Protein AF-A0A1R1YEI4-F1 (afdb_monomer_lite)

Radius of gyration: 25.95 Å; chains: 1; bounding box: 76×39×72 Å

Structure (mmCIF, N/CA/C/O backbone):
data_AF-A0A1R1YEI4-F1
#
_entry.id   AF-A0A1R1YEI4-F1
#
loop_
_atom_site.group_PDB
_atom_site.id
_atom_site.type_symbol
_atom_site.label_atom_id
_atom_site.label_alt_id
_atom_site.label_comp_id
_atom_site.label_asym_id
_atom_site.label_entity_id
_atom_site.label_seq_id
_atom_site.pdbx_PDB_ins_code
_atom_site.Cartn_x
_atom_site.Cartn_y
_atom_site.Cartn_z
_atom_site.occupancy
_atom_site.B_iso_or_equiv
_atom_site.auth_seq_id
_atom_site.auth_comp_id
_atom_site.auth_asym_id
_atom_site.auth_atom_id
_atom_site.pdbx_PDB_model_num
ATOM 1 N N . MET A 1 1 ? 23.497 -13.940 -25.803 1.00 36.69 1 MET A N 1
ATOM 2 C CA . MET A 1 1 ? 22.994 -12.575 -26.070 1.00 36.69 1 MET A CA 1
ATOM 3 C C . MET A 1 1 ? 21.582 -12.484 -25.502 1.00 36.69 1 MET A C 1
ATOM 5 O O . MET A 1 1 ? 20.638 -12.860 -26.180 1.00 36.69 1 MET A O 1
ATOM 9 N N . LYS A 1 2 ? 21.437 -12.133 -24.215 1.00 44.50 2 LYS A N 1
ATOM 10 C CA . LYS A 1 2 ? 20.114 -11.907 -23.609 1.00 44.50 2 LYS A CA 1
ATOM 11 C C . LYS A 1 2 ? 19.632 -10.559 -24.135 1.00 44.50 2 LYS A C 1
ATOM 13 O O . LYS A 1 2 ? 20.278 -9.553 -23.871 1.00 44.50 2 LYS A O 1
ATOM 18 N N . GLY A 1 3 ? 18.604 -10.577 -24.979 1.00 39.03 3 GLY A N 1
ATOM 19 C CA . GLY A 1 3 ? 18.072 -9.372 -25.601 1.00 39.03 3 GLY A CA 1
ATOM 20 C C . GLY A 1 3 ? 17.686 -8.352 -24.537 1.00 39.03 3 GLY A C 1
ATOM 21 O O . GLY A 1 3 ? 16.987 -8.698 -23.584 1.00 39.03 3 GLY A O 1
ATOM 22 N N . ASN A 1 4 ? 18.145 -7.114 -24.718 1.00 43.66 4 ASN A N 1
ATOM 23 C CA . ASN A 1 4 ? 17.570 -5.948 -24.068 1.00 43.66 4 ASN A CA 1
ATOM 24 C C . ASN A 1 4 ? 16.060 -5.980 -24.327 1.00 43.66 4 ASN A C 1
ATOM 26 O O . ASN A 1 4 ? 15.606 -5.607 -25.409 1.00 43.66 4 ASN A O 1
ATOM 30 N N . LYS A 1 5 ? 15.273 -6.427 -23.345 1.00 55.66 5 LYS A N 1
ATOM 31 C CA . LYS A 1 5 ? 13.883 -5.996 -23.251 1.00 55.66 5 LYS A CA 1
ATOM 32 C C . LYS A 1 5 ? 13.977 -4.508 -22.947 1.00 55.66 5 LYS A C 1
ATOM 34 O O . LYS A 1 5 ? 14.248 -4.138 -21.811 1.00 55.66 5 LYS A O 1
ATOM 39 N N . GLY A 1 6 ? 13.894 -3.674 -23.982 1.00 57.75 6 GLY A N 1
ATOM 40 C CA . GLY A 1 6 ? 13.757 -2.237 -23.791 1.00 57.75 6 GLY A CA 1
ATOM 41 C C . GLY A 1 6 ? 12.569 -2.032 -22.864 1.00 57.75 6 GLY A C 1
ATOM 42 O O . GLY A 1 6 ? 11.464 -2.455 -23.197 1.00 57.75 6 GLY A O 1
ATOM 43 N N . ILE A 1 7 ? 12.823 -1.500 -21.670 1.00 67.56 7 ILE A N 1
ATOM 44 C CA . ILE A 1 7 ? 11.768 -1.153 -20.723 1.00 67.56 7 ILE A CA 1
ATOM 45 C C . ILE A 1 7 ? 10.832 -0.211 -21.477 1.00 67.56 7 ILE A C 1
ATOM 47 O O . ILE A 1 7 ? 11.257 0.841 -21.958 1.00 67.56 7 ILE A O 1
ATOM 51 N N . ASN A 1 8 ? 9.578 -0.622 -21.657 1.00 83.12 8 ASN A N 1
ATOM 52 C CA . ASN A 1 8 ? 8.589 0.224 -22.298 1.00 83.12 8 ASN A CA 1
ATOM 53 C C . ASN A 1 8 ? 8.181 1.301 -21.290 1.00 83.12 8 ASN A C 1
ATOM 55 O O . ASN A 1 8 ? 7.348 1.067 -20.419 1.00 83.12 8 ASN A O 1
ATOM 59 N N . ILE A 1 9 ? 8.825 2.465 -21.391 1.00 84.62 9 ILE A N 1
ATOM 60 C CA . ILE A 1 9 ? 8.631 3.585 -20.464 1.00 84.62 9 ILE A CA 1
ATOM 61 C C . ILE A 1 9 ? 7.155 3.997 -20.414 1.00 84.62 9 ILE A C 1
ATOM 63 O O . ILE A 1 9 ? 6.647 4.275 -19.334 1.00 84.62 9 ILE A O 1
ATOM 67 N N . VAL A 1 10 ? 6.454 3.975 -21.554 1.00 86.75 10 VAL A N 1
ATOM 68 C CA . VAL A 1 10 ? 5.029 4.334 -21.631 1.00 86.75 10 VAL A CA 1
ATOM 69 C C . VAL A 1 10 ? 4.184 3.346 -20.831 1.00 86.75 10 VAL A C 1
ATOM 71 O O . VAL A 1 10 ? 3.409 3.753 -19.973 1.00 86.75 10 VAL A O 1
ATOM 74 N N . GLU A 1 11 ? 4.397 2.046 -21.036 1.00 88.50 11 GLU A N 1
ATOM 75 C CA . GLU A 1 11 ? 3.694 0.997 -20.286 1.00 88.50 11 GLU A CA 1
ATOM 76 C C . GLU A 1 11 ? 3.981 1.089 -18.778 1.00 88.50 11 GLU A C 1
ATOM 78 O O . GLU A 1 11 ? 3.102 0.875 -17.942 1.00 88.50 11 GLU A O 1
ATOM 83 N N . LEU A 1 12 ? 5.217 1.426 -18.406 1.00 87.62 12 LEU A N 1
ATOM 84 C CA . LEU A 1 12 ? 5.597 1.579 -17.008 1.00 87.62 12 LEU A CA 1
ATOM 85 C C . LEU A 1 12 ? 4.935 2.809 -16.368 1.00 87.62 12 LEU A C 1
ATOM 87 O O . LEU A 1 12 ? 4.435 2.7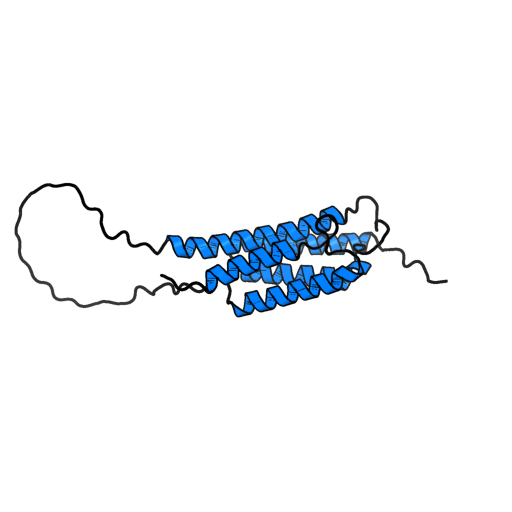28 -15.246 1.00 87.62 12 LEU A O 1
ATOM 91 N N . GLN A 1 13 ? 4.871 3.927 -17.091 1.00 88.56 13 GLN A N 1
ATOM 92 C CA . GLN A 1 13 ? 4.142 5.122 -16.665 1.00 88.56 13 GLN A CA 1
ATOM 93 C C . GLN A 1 13 ? 2.644 4.844 -16.500 1.00 88.56 13 GLN A C 1
ATOM 95 O O . GLN A 1 13 ? 2.056 5.290 -15.517 1.00 88.56 13 GLN A O 1
ATOM 100 N N . GLU A 1 14 ? 2.034 4.067 -17.399 1.00 91.12 14 GLU A N 1
ATOM 101 C CA . GLU A 1 14 ? 0.635 3.636 -17.281 1.00 91.12 14 GLU A CA 1
ATOM 102 C C . GLU A 1 14 ? 0.404 2.784 -16.026 1.00 91.12 14 GLU A C 1
ATOM 104 O O . GLU A 1 14 ? -0.559 3.017 -15.292 1.00 91.12 14 GLU A O 1
ATOM 109 N N . LYS A 1 15 ? 1.313 1.848 -15.718 1.00 91.69 15 LYS A N 1
ATOM 110 C CA . LYS A 1 15 ? 1.253 1.050 -14.479 1.00 91.69 15 LYS A CA 1
ATOM 111 C C . LYS A 1 15 ? 1.363 1.926 -13.234 1.00 91.69 15 LYS A C 1
ATOM 113 O O . LYS A 1 15 ? 0.582 1.749 -12.302 1.00 91.69 15 LYS A O 1
ATOM 118 N N . PHE A 1 16 ? 2.280 2.894 -13.216 1.00 91.31 16 PHE A N 1
ATOM 119 C CA . PHE A 1 16 ? 2.397 3.827 -12.092 1.00 91.31 16 PHE A CA 1
ATOM 120 C C . PHE A 1 16 ? 1.174 4.733 -11.953 1.00 91.31 16 PHE A C 1
ATOM 122 O O . PHE A 1 16 ? 0.709 4.940 -10.834 1.00 91.31 16 PHE A O 1
ATOM 129 N N . ALA A 1 17 ? 0.610 5.216 -13.060 1.00 92.94 17 ALA A N 1
ATOM 130 C CA . ALA A 1 17 ? -0.628 5.989 -13.042 1.00 92.94 17 ALA A CA 1
ATOM 131 C C . ALA A 1 17 ? -1.799 5.161 -12.488 1.00 92.94 17 ALA A C 1
ATOM 133 O O . ALA A 1 17 ? -2.584 5.667 -11.687 1.00 92.94 17 ALA A O 1
ATOM 134 N N . ALA A 1 18 ? -1.887 3.877 -12.849 1.00 95.00 18 ALA A N 1
ATOM 135 C CA . ALA A 1 18 ? -2.884 2.962 -12.300 1.00 95.00 18 ALA A CA 1
ATOM 136 C C . ALA A 1 18 ? -2.690 2.739 -10.791 1.00 95.00 18 ALA A C 1
ATOM 138 O O . ALA A 1 18 ? -3.651 2.860 -10.034 1.00 95.00 18 ALA A O 1
ATOM 139 N N . ILE A 1 19 ? -1.454 2.496 -10.335 1.00 95.25 19 ILE A N 1
ATOM 140 C CA . ILE A 1 19 ? -1.132 2.369 -8.902 1.00 95.25 19 ILE A CA 1
ATOM 141 C C . ILE A 1 19 ? -1.538 3.641 -8.148 1.00 95.25 19 ILE A C 1
ATOM 143 O O . ILE A 1 19 ? -2.220 3.562 -7.132 1.00 95.25 19 ILE A O 1
ATOM 147 N N . GLN A 1 20 ? -1.169 4.818 -8.656 1.00 94.69 20 GLN A N 1
ATOM 148 C CA . GLN A 1 20 ? -1.521 6.099 -8.039 1.00 94.69 20 GLN A CA 1
ATOM 149 C C . GLN A 1 20 ? -3.036 6.322 -7.982 1.00 94.69 20 GLN A C 1
ATOM 151 O O . GLN A 1 20 ? -3.539 6.827 -6.979 1.00 94.69 20 GLN A O 1
ATOM 156 N N . ALA A 1 21 ? -3.772 5.931 -9.026 1.00 96.12 21 ALA A N 1
ATOM 157 C CA . ALA A 1 21 ? -5.228 6.017 -9.044 1.00 96.12 21 ALA A CA 1
ATOM 158 C C . ALA A 1 21 ? -5.869 5.106 -7.987 1.00 96.12 21 ALA A C 1
ATOM 160 O O . ALA A 1 21 ? -6.802 5.530 -7.310 1.00 96.12 21 ALA A O 1
ATOM 161 N N . GLU A 1 22 ? -5.363 3.884 -7.806 1.00 96.31 22 GLU A N 1
ATOM 162 C CA . GLU A 1 22 ? -5.839 2.978 -6.754 1.00 96.31 22 GLU A CA 1
ATOM 163 C C . GLU A 1 22 ? -5.480 3.486 -5.350 1.00 96.31 22 GLU A C 1
ATOM 165 O O . GLU A 1 22 ? -6.339 3.494 -4.472 1.00 96.31 22 GLU A O 1
ATOM 170 N N . LEU A 1 23 ? -4.266 4.006 -5.136 1.00 95.62 23 LEU A N 1
ATOM 171 C CA . LEU A 1 23 ? -3.896 4.631 -3.858 1.00 95.62 23 LEU A CA 1
ATOM 172 C C . LEU A 1 23 ? -4.800 5.823 -3.529 1.00 95.62 23 LEU A C 1
ATOM 174 O O . LEU A 1 23 ? -5.244 5.961 -2.393 1.00 95.62 23 LEU A O 1
ATOM 178 N N . LYS A 1 24 ? -5.136 6.652 -4.524 1.00 96.31 24 LYS A N 1
ATOM 179 C CA . LYS A 1 24 ? -6.090 7.750 -4.340 1.00 96.31 24 LYS A CA 1
ATOM 180 C C . LYS A 1 24 ? -7.466 7.231 -3.913 1.00 96.31 24 LYS A C 1
ATOM 182 O O . LYS A 1 24 ? -8.002 7.728 -2.932 1.00 96.31 24 LYS A O 1
ATOM 187 N N . LYS A 1 25 ? -7.996 6.192 -4.572 1.00 96.12 25 LYS A N 1
ATOM 188 C CA . LYS A 1 25 ? -9.270 5.562 -4.170 1.00 96.12 25 LYS A CA 1
ATOM 189 C C . LYS A 1 25 ? -9.226 5.024 -2.740 1.00 96.12 25 LYS A C 1
ATOM 191 O O . LYS A 1 25 ? -10.230 5.097 -2.038 1.00 96.12 25 LYS A O 1
ATOM 196 N N . ALA A 1 26 ? -8.087 4.479 -2.309 1.00 95.50 26 ALA A N 1
ATOM 197 C CA . ALA A 1 26 ? -7.925 4.017 -0.935 1.00 95.50 26 ALA A CA 1
ATOM 198 C C . ALA A 1 26 ? -8.044 5.170 0.071 1.00 95.50 26 ALA A C 1
ATOM 200 O O . ALA A 1 26 ? -8.674 4.990 1.110 1.00 95.50 26 ALA A O 1
ATOM 201 N N . LEU A 1 27 ? -7.489 6.344 -0.244 1.00 94.88 27 LEU A N 1
ATOM 202 C CA . LEU A 1 27 ? -7.613 7.545 0.588 1.00 94.88 27 LEU A CA 1
ATOM 203 C C . LEU A 1 27 ? -9.033 8.126 0.552 1.00 94.88 27 LEU A C 1
ATOM 205 O O . LEU A 1 27 ? -9.575 8.431 1.608 1.00 94.88 27 LEU A O 1
ATOM 209 N N . ASP A 1 28 ? -9.674 8.184 -0.618 1.00 95.56 28 ASP A N 1
ATOM 210 C CA . ASP A 1 28 ? -11.073 8.625 -0.750 1.00 95.56 28 ASP A CA 1
ATOM 211 C C . ASP A 1 28 ? -12.022 7.734 0.096 1.00 95.56 28 ASP A C 1
ATOM 213 O O . ASP A 1 28 ? -13.008 8.204 0.670 1.00 95.56 28 ASP A O 1
ATOM 217 N N . ALA A 1 29 ? -11.707 6.437 0.222 1.00 93.06 29 ALA A N 1
ATOM 218 C CA . ALA A 1 29 ? -12.427 5.512 1.098 1.00 93.06 29 ALA A CA 1
ATOM 219 C C . ALA A 1 29 ? -12.192 5.799 2.593 1.00 93.06 29 ALA A C 1
ATOM 221 O O . ALA A 1 29 ? -13.140 5.709 3.370 1.00 93.06 29 ALA A O 1
ATOM 222 N N . VAL A 1 30 ? -10.976 6.202 2.997 1.00 92.69 30 VAL A N 1
ATOM 223 C CA . VAL A 1 30 ? -10.699 6.674 4.373 1.00 92.69 30 VAL A CA 1
ATOM 224 C C . VAL A 1 30 ? -11.510 7.926 4.685 1.00 92.69 30 VAL A C 1
ATOM 226 O O . VAL A 1 30 ? -12.125 8.000 5.744 1.00 92.69 30 VAL A O 1
ATOM 229 N N . GLU A 1 31 ? -11.558 8.887 3.760 1.00 92.19 31 GLU A N 1
ATOM 230 C CA . GLU A 1 31 ? -12.353 10.115 3.915 1.00 92.19 31 GLU A CA 1
ATOM 231 C C . GLU A 1 31 ? -13.859 9.831 4.044 1.00 92.19 31 GLU A C 1
ATOM 233 O O . GLU A 1 31 ? -14.587 10.612 4.654 1.00 92.19 31 GLU A O 1
ATOM 238 N N . SER A 1 32 ? -14.316 8.700 3.503 1.00 91.44 32 SER A N 1
ATOM 239 C CA . SER A 1 32 ? -15.702 8.226 3.589 1.00 91.44 32 SER A CA 1
ATOM 240 C C . SER A 1 32 ? -15.961 7.286 4.779 1.00 91.44 32 SER A C 1
ATOM 242 O O . SER A 1 32 ? -17.025 6.670 4.835 1.00 91.44 32 SER A O 1
ATOM 244 N N . ASP A 1 33 ? -15.000 7.136 5.700 1.00 88.62 33 ASP A N 1
ATOM 245 C CA . ASP A 1 33 ? -15.020 6.187 6.827 1.00 88.62 33 ASP A CA 1
ATOM 246 C C . ASP A 1 33 ? -15.179 4.698 6.421 1.00 88.62 33 ASP A C 1
ATOM 248 O O . ASP A 1 33 ? -15.475 3.838 7.257 1.00 88.62 33 ASP A O 1
ATOM 252 N N . ASP A 1 34 ? -14.928 4.347 5.153 1.00 89.81 34 ASP A N 1
ATOM 253 C CA . ASP A 1 34 ? -14.917 2.962 4.662 1.00 89.81 34 ASP A CA 1
ATOM 254 C C . ASP A 1 34 ? -13.502 2.369 4.726 1.00 89.81 34 ASP A C 1
ATOM 256 O O . ASP A 1 34 ? -12.798 2.152 3.731 1.00 89.81 34 ASP A O 1
ATOM 260 N N . TYR A 1 35 ? -13.076 2.085 5.955 1.00 89.75 35 TYR A N 1
ATOM 261 C CA . TYR A 1 35 ? -11.752 1.533 6.241 1.00 89.75 35 TYR A CA 1
ATOM 262 C C . TYR A 1 35 ? -11.553 0.124 5.669 1.00 89.75 35 TYR A C 1
ATOM 264 O O . TYR A 1 35 ? -10.438 -0.249 5.302 1.00 89.75 35 TYR A O 1
ATOM 272 N N . LYS A 1 36 ? -12.632 -0.659 5.539 1.00 88.88 36 LYS A N 1
ATOM 273 C CA . LYS A 1 36 ? -12.575 -2.002 4.951 1.00 88.88 36 LYS A CA 1
ATOM 274 C C . LYS A 1 36 ? -12.269 -1.934 3.458 1.00 88.88 36 LYS A C 1
ATOM 276 O O . LYS A 1 36 ? -11.436 -2.706 2.978 1.00 88.88 36 LYS A O 1
ATOM 281 N N . ALA A 1 37 ? -12.915 -1.025 2.727 1.00 91.19 37 ALA A N 1
ATOM 282 C CA . ALA A 1 37 ? -12.592 -0.792 1.324 1.00 91.19 37 ALA A CA 1
ATOM 283 C C . ALA A 1 37 ? -11.175 -0.234 1.171 1.00 91.19 37 ALA A C 1
ATOM 285 O O . ALA A 1 37 ? -10.416 -0.755 0.352 1.00 91.19 37 ALA A O 1
ATOM 286 N N . SER A 1 38 ? -10.796 0.753 1.991 1.00 93.88 38 SER A N 1
ATOM 287 C CA . SER A 1 38 ? -9.456 1.348 1.965 1.00 93.88 38 SER A CA 1
ATOM 288 C C . SER A 1 38 ? -8.354 0.297 2.121 1.00 93.88 38 SER A C 1
ATOM 290 O O . SER A 1 38 ? -7.511 0.146 1.235 1.00 93.88 38 SER A O 1
ATOM 292 N N . PHE A 1 39 ? -8.404 -0.510 3.186 1.00 93.12 39 PHE A N 1
ATOM 293 C CA . PHE A 1 39 ? -7.370 -1.511 3.460 1.00 93.12 39 PHE A CA 1
ATOM 294 C C . PHE A 1 39 ? -7.392 -2.619 2.408 1.00 93.12 39 PHE A C 1
ATOM 296 O O . PHE A 1 39 ? -6.344 -3.078 1.970 1.00 93.12 39 PHE A O 1
ATOM 303 N N . GLY A 1 40 ? -8.576 -3.000 1.916 1.00 93.88 40 GLY A N 1
ATOM 304 C CA . GLY A 1 40 ? -8.698 -3.945 0.809 1.00 93.88 40 GLY A CA 1
ATOM 305 C C . GLY A 1 40 ? -8.036 -3.459 -0.485 1.00 93.88 40 GLY A C 1
ATOM 306 O O . GLY A 1 40 ? -7.475 -4.274 -1.219 1.00 93.88 40 GLY A O 1
ATOM 307 N N . ILE A 1 41 ? -8.086 -2.156 -0.781 1.00 95.38 41 ILE A N 1
ATOM 308 C CA . ILE A 1 41 ? -7.388 -1.563 -1.932 1.00 95.38 41 ILE A CA 1
ATOM 309 C C . ILE A 1 41 ? -5.883 -1.520 -1.663 1.00 95.38 41 ILE A C 1
ATOM 311 O O . ILE A 1 41 ? -5.118 -1.997 -2.501 1.00 95.38 41 ILE A O 1
ATOM 315 N N . LEU A 1 42 ? -5.459 -1.029 -0.494 1.00 96.00 42 LEU A N 1
ATOM 316 C CA . LEU A 1 42 ? -4.043 -0.966 -0.121 1.00 96.00 42 LEU A CA 1
ATOM 317 C C . LEU A 1 42 ? -3.380 -2.343 -0.180 1.00 96.00 42 LEU A C 1
ATOM 319 O O . LEU A 1 42 ? -2.354 -2.487 -0.839 1.00 96.00 42 LEU A O 1
ATOM 323 N N . SER A 1 43 ? -3.998 -3.380 0.391 1.00 95.50 43 SER A N 1
ATOM 324 C CA . SER A 1 43 ? -3.467 -4.746 0.339 1.00 95.50 43 SER A CA 1
ATOM 325 C C . SER A 1 43 ? -3.324 -5.265 -1.091 1.00 95.50 43 SER A C 1
ATOM 327 O O . SER A 1 43 ? -2.315 -5.880 -1.431 1.00 95.50 43 SER A O 1
ATOM 329 N N . LYS A 1 44 ? -4.308 -5.003 -1.962 1.00 96.38 44 LYS A N 1
ATOM 330 C CA . LYS A 1 44 ? -4.241 -5.411 -3.377 1.00 96.38 44 LYS A CA 1
ATOM 331 C C . LYS A 1 44 ? -3.118 -4.696 -4.118 1.00 96.38 44 LYS A C 1
ATOM 333 O O . LYS A 1 44 ? -2.387 -5.336 -4.872 1.00 96.38 44 LYS A O 1
ATOM 338 N N . VAL A 1 45 ? -2.988 -3.388 -3.908 1.00 96.50 45 VAL A N 1
ATOM 339 C CA . VAL A 1 45 ? -1.956 -2.565 -4.544 1.00 96.50 45 VAL A CA 1
ATOM 340 C C . VAL A 1 45 ? -0.571 -2.976 -4.057 1.00 96.50 45 VAL A C 1
ATOM 342 O O . VAL A 1 45 ? 0.301 -3.230 -4.883 1.00 96.50 45 VAL A O 1
ATOM 345 N N . THR A 1 46 ? -0.369 -3.117 -2.745 1.00 96.19 46 THR A N 1
ATOM 346 C CA . THR A 1 46 ? 0.912 -3.553 -2.175 1.00 96.19 46 THR A CA 1
ATOM 347 C C . THR A 1 46 ? 1.290 -4.942 -2.666 1.00 96.19 46 THR A C 1
ATOM 349 O O . THR A 1 46 ? 2.404 -5.114 -3.152 1.00 96.19 46 THR A O 1
ATOM 352 N N . LYS A 1 47 ? 0.359 -5.902 -2.665 1.00 95.69 47 LYS A N 1
ATOM 353 C CA . LYS A 1 47 ? 0.604 -7.232 -3.234 1.00 95.69 47 LYS A CA 1
ATOM 354 C C . LYS A 1 47 ? 1.044 -7.158 -4.699 1.00 95.69 47 LYS A C 1
ATOM 356 O O . LYS A 1 47 ? 2.049 -7.762 -5.058 1.00 95.69 47 LYS A O 1
ATOM 361 N N . TYR A 1 48 ? 0.338 -6.388 -5.531 1.00 96.19 48 TYR A N 1
ATOM 362 C CA . TYR A 1 48 ? 0.712 -6.206 -6.937 1.00 96.19 48 TYR A CA 1
ATOM 363 C C . TYR A 1 48 ? 2.122 -5.617 -7.088 1.00 96.19 48 TYR A C 1
ATOM 365 O O . TYR A 1 48 ? 2.898 -6.098 -7.913 1.00 96.19 48 TYR A O 1
ATOM 373 N N . ILE A 1 49 ? 2.464 -4.603 -6.288 1.00 94.00 49 ILE A N 1
ATOM 374 C CA . ILE A 1 49 ? 3.788 -3.966 -6.297 1.00 94.00 49 ILE A CA 1
ATOM 375 C C . ILE A 1 49 ? 4.876 -4.971 -5.919 1.00 94.00 49 ILE A C 1
ATOM 377 O O . ILE A 1 49 ? 5.886 -5.045 -6.611 1.00 94.00 49 ILE A O 1
AT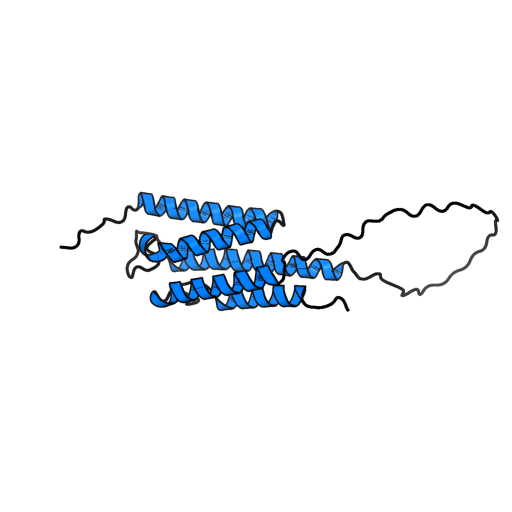OM 381 N N . VAL A 1 50 ? 4.664 -5.747 -4.856 1.00 93.50 50 VAL A N 1
ATOM 382 C CA . VAL A 1 50 ? 5.614 -6.758 -4.370 1.00 93.50 50 VAL A CA 1
ATOM 383 C C . VAL A 1 50 ? 5.829 -7.849 -5.418 1.00 93.50 50 VAL A C 1
ATOM 385 O O . VAL A 1 50 ? 6.968 -8.177 -5.735 1.00 93.50 50 VAL A O 1
ATOM 388 N N . GLU A 1 51 ? 4.754 -8.363 -6.020 1.00 93.25 51 GLU A N 1
ATOM 389 C CA . GLU A 1 51 ? 4.823 -9.412 -7.049 1.00 93.25 51 GLU A CA 1
ATOM 390 C C . GLU A 1 51 ? 5.461 -8.932 -8.364 1.00 93.25 51 GLU A C 1
ATOM 392 O O . GLU A 1 51 ? 5.959 -9.745 -9.142 1.00 93.25 51 GLU A O 1
ATOM 397 N N . ASN A 1 52 ? 5.448 -7.623 -8.635 1.00 91.38 52 ASN A N 1
ATOM 398 C CA . ASN A 1 52 ? 5.916 -7.040 -9.896 1.00 91.38 52 ASN A CA 1
ATOM 399 C C . ASN A 1 52 ? 7.064 -6.036 -9.707 1.00 91.38 52 ASN A C 1
ATOM 401 O O . ASN A 1 52 ? 7.334 -5.255 -10.620 1.00 91.38 52 ASN A O 1
ATOM 405 N N . CYS A 1 53 ? 7.753 -6.032 -8.564 1.00 89.31 53 CYS A N 1
ATOM 406 C CA . CYS A 1 53 ? 8.726 -4.993 -8.208 1.00 89.31 53 CYS A CA 1
ATOM 407 C C . CYS A 1 53 ? 9.866 -4.857 -9.236 1.00 89.31 53 CYS A C 1
ATOM 409 O O . CYS A 1 53 ? 10.216 -3.742 -9.628 1.00 89.31 53 CYS A O 1
ATOM 411 N N . GLU A 1 54 ? 10.387 -5.971 -9.756 1.00 87.62 54 GLU A N 1
ATOM 412 C CA . GLU A 1 54 ? 11.385 -5.979 -10.833 1.00 87.62 54 GLU A CA 1
ATOM 413 C C . GLU A 1 54 ? 10.819 -5.405 -12.138 1.00 87.62 54 GLU A C 1
ATOM 415 O O . GLU A 1 54 ? 11.444 -4.566 -12.787 1.00 87.62 54 GLU A O 1
ATOM 420 N N . GLY A 1 55 ? 9.605 -5.821 -12.513 1.00 85.62 55 GLY A N 1
ATOM 421 C CA . GLY A 1 55 ? 8.919 -5.352 -13.721 1.00 85.62 55 GLY A CA 1
ATOM 422 C C . GLY A 1 55 ? 8.514 -3.878 -13.659 1.00 85.62 55 GLY A C 1
ATOM 423 O O . GLY A 1 55 ? 8.380 -3.235 -14.700 1.00 85.62 55 GLY A O 1
ATOM 424 N N . LEU A 1 56 ? 8.349 -3.342 -12.449 1.00 88.06 56 LEU A N 1
ATOM 425 C CA . LEU A 1 56 ? 8.111 -1.927 -12.173 1.00 88.06 56 LEU A CA 1
ATOM 426 C C . LEU A 1 56 ? 9.409 -1.108 -12.102 1.00 88.06 56 LEU A C 1
ATOM 428 O O . LEU A 1 56 ? 9.364 0.112 -11.962 1.00 88.06 56 LEU A O 1
ATOM 432 N N . GLY A 1 57 ? 10.570 -1.754 -12.181 1.00 86.12 57 GLY A N 1
ATOM 433 C CA . GLY A 1 57 ? 11.853 -1.080 -12.042 1.00 86.12 57 GLY A CA 1
ATOM 434 C C . GLY A 1 57 ? 12.182 -0.635 -10.614 1.00 86.12 57 GLY A C 1
ATOM 435 O O . GLY A 1 57 ? 13.114 0.139 -10.430 1.00 86.12 57 GLY A O 1
ATOM 436 N N . LEU A 1 58 ? 11.433 -1.107 -9.610 1.00 86.56 58 LEU A N 1
ATOM 437 C CA . LEU A 1 58 ? 11.626 -0.762 -8.194 1.00 86.56 58 LEU A CA 1
ATOM 438 C C . LEU A 1 58 ? 12.800 -1.509 -7.562 1.00 86.56 58 LEU A C 1
ATOM 440 O O . LEU A 1 58 ? 13.395 -1.013 -6.614 1.00 86.56 58 LEU A O 1
ATOM 444 N N . ALA A 1 59 ? 13.116 -2.689 -8.092 1.00 84.69 59 ALA A N 1
ATOM 445 C CA . ALA A 1 59 ? 14.217 -3.539 -7.645 1.00 84.69 59 ALA A CA 1
ATOM 446 C C . ALA A 1 59 ? 15.465 -3.443 -8.547 1.00 84.69 59 ALA A C 1
ATOM 448 O O . ALA A 1 59 ? 16.384 -4.251 -8.430 1.00 84.69 59 ALA A O 1
ATOM 449 N N . LEU A 1 60 ? 15.493 -2.497 -9.493 1.00 80.75 60 LEU A N 1
ATOM 450 C CA . LEU A 1 60 ? 16.632 -2.320 -10.392 1.00 80.75 60 LEU A CA 1
ATOM 451 C C . LEU A 1 60 ? 17.706 -1.447 -9.741 1.00 80.75 60 LEU A C 1
ATOM 453 O O . LEU A 1 60 ? 17.404 -0.412 -9.157 1.00 80.75 60 LEU A O 1
ATOM 457 N N . GLU A 1 61 ? 18.975 -1.814 -9.937 1.00 73.31 61 GLU A N 1
ATOM 458 C CA . GLU A 1 61 ? 20.120 -0.988 -9.515 1.00 73.31 61 GLU A CA 1
ATOM 459 C C . GLU A 1 61 ? 20.176 0.364 -10.249 1.00 73.31 61 GLU A C 1
ATOM 461 O O . GLU A 1 61 ? 20.726 1.334 -9.734 1.00 73.31 61 GLU A O 1
ATOM 466 N N . ASN A 1 62 ? 19.608 0.433 -11.458 1.00 75.44 62 ASN A N 1
ATOM 467 C CA . ASN A 1 62 ? 19.557 1.643 -12.272 1.00 75.44 62 ASN A CA 1
ATOM 468 C C . ASN A 1 62 ? 18.123 2.159 -12.386 1.00 75.44 62 ASN A C 1
ATOM 470 O O . ASN A 1 62 ? 17.181 1.377 -12.520 1.00 75.44 62 ASN A O 1
ATOM 474 N N . VAL A 1 63 ? 17.979 3.486 -12.418 1.00 74.69 63 VAL A N 1
ATOM 475 C CA . VAL A 1 63 ? 16.685 4.145 -12.627 1.00 74.69 63 VAL A CA 1
ATOM 476 C C . VAL A 1 63 ? 16.052 3.694 -13.955 1.00 74.69 63 VAL A C 1
ATOM 478 O O . VAL A 1 63 ? 16.716 3.737 -14.993 1.00 74.69 63 VAL A O 1
ATOM 481 N N . PRO A 1 64 ? 14.771 3.279 -13.951 1.00 76.94 64 PRO A N 1
ATOM 482 C CA . PRO A 1 64 ? 14.095 2.748 -15.131 1.00 76.94 64 PRO A CA 1
ATOM 483 C C . PRO A 1 64 ? 13.853 3.807 -16.217 1.00 76.94 64 PRO A C 1
ATOM 485 O O . PRO A 1 64 ? 13.767 3.457 -17.393 1.00 76.94 64 PRO A O 1
ATOM 488 N N . PHE A 1 65 ? 13.733 5.085 -15.841 1.00 80.75 65 PHE A N 1
ATOM 489 C CA . PHE A 1 65 ? 13.631 6.232 -16.747 1.00 80.75 65 PHE A CA 1
ATOM 490 C C . PHE A 1 65 ? 13.948 7.546 -16.014 1.00 80.75 65 PHE A C 1
ATOM 492 O O . PHE A 1 65 ? 13.887 7.612 -14.783 1.00 80.75 65 PHE A O 1
ATOM 499 N N . ASP A 1 66 ? 14.257 8.601 -16.773 1.00 78.69 66 ASP A N 1
ATOM 500 C CA . ASP A 1 66 ? 14.573 9.924 -16.227 1.00 78.69 66 ASP A CA 1
ATOM 501 C C . ASP A 1 66 ? 13.412 10.493 -15.400 1.00 78.69 66 ASP A C 1
ATOM 503 O O . ASP A 1 66 ? 12.266 10.558 -15.849 1.00 78.69 66 ASP A O 1
ATOM 507 N N . GLY A 1 67 ? 13.721 10.933 -14.180 1.00 78.31 67 GLY A N 1
ATOM 508 C CA . GLY A 1 67 ? 12.738 11.489 -13.248 1.00 78.31 67 GLY A CA 1
ATOM 509 C C . GLY A 1 67 ? 11.975 10.451 -12.422 1.00 78.31 67 GLY A C 1
ATOM 510 O O . GLY A 1 67 ? 11.139 10.842 -11.605 1.00 78.31 67 GLY A O 1
ATOM 511 N N . PHE A 1 68 ? 12.259 9.153 -12.582 1.00 85.56 68 PHE A N 1
ATOM 512 C CA . PHE A 1 68 ? 11.784 8.145 -11.640 1.00 85.56 68 PHE A CA 1
ATOM 513 C C . PHE A 1 68 ? 12.520 8.255 -10.301 1.00 85.56 68 PHE A C 1
ATOM 515 O O . PHE A 1 68 ? 13.747 8.300 -10.256 1.00 85.56 68 PHE A O 1
ATOM 522 N N . ASP A 1 69 ? 11.762 8.251 -9.207 1.00 87.00 69 ASP A N 1
ATOM 523 C CA . ASP A 1 69 ? 12.282 8.312 -7.841 1.00 87.00 69 ASP A CA 1
ATOM 524 C C . ASP A 1 69 ? 11.654 7.174 -7.024 1.00 87.00 69 ASP A C 1
ATOM 526 O O . ASP A 1 69 ? 10.547 7.295 -6.491 1.00 87.00 69 ASP A O 1
ATOM 530 N N . GLY A 1 70 ? 12.361 6.040 -6.982 1.00 87.44 70 GLY A N 1
ATOM 531 C CA . GLY A 1 70 ? 11.963 4.844 -6.235 1.00 87.44 70 GLY A CA 1
ATOM 532 C C . GLY A 1 70 ? 11.766 5.115 -4.738 1.00 87.44 70 GLY A C 1
ATOM 533 O O . GLY A 1 70 ? 10.693 4.809 -4.216 1.00 87.44 70 GLY A O 1
ATOM 534 N N . PRO A 1 71 ? 12.724 5.759 -4.045 1.00 88.19 71 PRO A N 1
ATOM 535 C CA . PRO A 1 71 ? 12.546 6.170 -2.652 1.00 88.19 71 PRO A CA 1
ATOM 536 C C . PRO A 1 71 ? 11.289 7.020 -2.413 1.00 88.19 71 PRO A C 1
ATOM 538 O O . PRO A 1 71 ? 10.558 6.808 -1.444 1.00 88.19 71 PRO A O 1
ATOM 541 N N . LYS A 1 72 ? 10.978 7.972 -3.300 1.00 89.50 72 LYS A N 1
ATOM 542 C CA . LYS A 1 72 ? 9.744 8.770 -3.200 1.00 89.50 72 LYS A CA 1
ATOM 543 C C . LYS A 1 72 ? 8.485 7.943 -3.432 1.00 89.50 72 LYS A C 1
ATOM 545 O O . LYS A 1 72 ? 7.477 8.200 -2.768 1.00 89.50 72 LYS A O 1
ATOM 550 N N . PHE A 1 73 ? 8.523 6.972 -4.339 1.00 91.81 73 PHE A N 1
ATOM 551 C CA . PHE A 1 73 ? 7.420 6.035 -4.535 1.00 91.81 73 PHE A CA 1
ATOM 552 C C . PHE A 1 73 ? 7.139 5.238 -3.256 1.00 91.81 73 PHE A C 1
ATOM 554 O O . PHE A 1 73 ? 6.010 5.266 -2.765 1.00 91.81 73 PHE A O 1
ATOM 561 N N . TRP A 1 74 ? 8.164 4.614 -2.670 1.00 92.38 74 TRP A N 1
ATOM 562 C CA . TRP A 1 74 ? 8.021 3.829 -1.441 1.00 92.38 74 TRP A CA 1
ATOM 563 C C . TRP A 1 74 ? 7.533 4.676 -0.272 1.00 92.38 74 TRP A C 1
ATOM 565 O O . TRP A 1 74 ? 6.550 4.313 0.369 1.00 92.38 74 TRP A O 1
ATOM 575 N N . ARG A 1 75 ? 8.108 5.871 -0.074 1.00 92.06 75 ARG A N 1
ATOM 576 C CA . ARG A 1 75 ? 7.600 6.828 0.923 1.00 92.06 75 ARG A CA 1
ATOM 577 C C . ARG A 1 75 ? 6.120 7.128 0.722 1.00 92.06 75 ARG A C 1
ATOM 579 O O . ARG A 1 75 ? 5.380 7.159 1.693 1.00 92.06 75 ARG A O 1
ATOM 586 N N . THR A 1 76 ? 5.673 7.323 -0.516 1.00 93.06 76 THR A N 1
ATOM 587 C CA . THR A 1 76 ? 4.257 7.596 -0.805 1.00 93.06 76 THR A CA 1
ATOM 588 C C . THR A 1 76 ? 3.371 6.411 -0.420 1.00 93.06 76 THR A C 1
ATOM 590 O O . THR A 1 76 ? 2.369 6.604 0.262 1.00 93.06 76 THR A O 1
ATOM 593 N N . LEU A 1 77 ? 3.756 5.189 -0.802 1.00 94.88 77 LEU A N 1
ATOM 594 C CA . LEU A 1 77 ? 3.026 3.972 -0.441 1.00 94.88 77 LEU A CA 1
ATOM 595 C C . LEU A 1 77 ? 2.930 3.801 1.081 1.00 94.88 77 LEU A C 1
ATOM 597 O O . LEU A 1 77 ? 1.844 3.554 1.605 1.00 94.88 77 LEU A O 1
ATOM 601 N N . ASN A 1 78 ? 4.049 3.967 1.787 1.00 94.56 78 ASN A N 1
ATOM 602 C CA . ASN A 1 78 ? 4.094 3.835 3.240 1.00 94.56 78 ASN A CA 1
ATOM 603 C C . ASN A 1 78 ? 3.230 4.905 3.917 1.00 94.56 78 ASN A C 1
ATOM 605 O O . ASN A 1 78 ? 2.464 4.595 4.821 1.00 94.56 78 ASN A O 1
ATOM 609 N N . GLN A 1 79 ? 3.271 6.149 3.435 1.00 93.94 79 GLN A N 1
ATOM 610 C CA . GLN A 1 79 ? 2.426 7.225 3.955 1.00 93.94 79 GLN A CA 1
ATOM 611 C C . GLN A 1 79 ? 0.934 6.953 3.737 1.00 93.94 79 GLN A C 1
ATOM 613 O O . GLN A 1 79 ? 0.139 7.234 4.628 1.00 93.94 79 GLN A O 1
ATOM 618 N N . CYS A 1 80 ? 0.536 6.353 2.608 1.00 95.38 80 CYS A N 1
ATOM 619 C CA . CYS A 1 80 ? -0.849 5.916 2.411 1.00 95.38 80 CYS A CA 1
ATOM 620 C C . CYS A 1 80 ? -1.274 4.869 3.452 1.00 95.38 80 CYS A C 1
ATOM 622 O O . CYS A 1 80 ? -2.384 4.956 3.982 1.00 95.38 80 CYS A O 1
ATOM 624 N N . TRP A 1 81 ? -0.399 3.911 3.768 1.00 95.62 81 TRP A N 1
ATOM 625 C CA . TRP A 1 81 ? -0.646 2.926 4.822 1.00 95.62 81 TRP A CA 1
ATOM 626 C C . TRP A 1 81 ? -0.783 3.579 6.195 1.00 95.62 81 TRP A C 1
ATOM 628 O O . TRP A 1 81 ? -1.816 3.405 6.840 1.00 95.62 81 TRP A O 1
ATOM 638 N N . ILE A 1 82 ? 0.209 4.366 6.618 1.00 94.12 82 ILE A N 1
ATOM 639 C CA . ILE A 1 82 ? 0.210 5.026 7.931 1.00 94.12 82 ILE A CA 1
ATOM 640 C C . ILE A 1 82 ? -1.006 5.937 8.085 1.00 94.12 82 ILE A C 1
ATOM 642 O O . ILE A 1 82 ? -1.742 5.801 9.056 1.00 94.12 82 ILE A O 1
ATOM 646 N N . PHE A 1 83 ? -1.299 6.779 7.093 1.00 94.06 83 PHE A N 1
ATOM 647 C CA . PHE A 1 83 ? -2.461 7.669 7.128 1.00 94.06 83 PHE A CA 1
ATOM 648 C C . PHE A 1 83 ? -3.778 6.908 7.340 1.00 94.06 83 PHE A C 1
ATOM 650 O O . PHE A 1 83 ? -4.616 7.313 8.152 1.00 94.06 83 PHE A O 1
ATOM 657 N N . SER A 1 84 ? -3.950 5.792 6.627 1.00 92.69 84 SER A N 1
ATOM 658 C CA . SER A 1 84 ? -5.162 4.969 6.703 1.00 92.69 84 SER A CA 1
ATOM 659 C C . SER A 1 84 ? -5.267 4.241 8.046 1.00 92.69 84 SER A C 1
ATOM 661 O O . SER A 1 84 ? -6.348 4.171 8.634 1.00 92.69 84 SER A O 1
ATOM 663 N N . LEU A 1 85 ? -4.142 3.738 8.561 1.00 91.50 85 LEU A N 1
ATOM 664 C CA . LEU A 1 85 ? -4.058 3.064 9.856 1.00 91.50 85 LEU A CA 1
ATOM 665 C C . LEU A 1 85 ? -4.305 4.027 11.024 1.00 91.50 85 LEU A C 1
ATOM 667 O O . LEU A 1 85 ? -5.077 3.709 11.927 1.00 91.50 85 LEU A O 1
ATOM 671 N N . GLU A 1 86 ? -3.717 5.222 10.998 1.00 90.69 86 GLU A N 1
ATOM 672 C CA . GLU A 1 86 ? -3.912 6.247 12.028 1.00 90.69 86 GLU A CA 1
ATOM 673 C C . GLU A 1 86 ? -5.362 6.740 12.087 1.00 90.69 86 GLU A C 1
ATOM 675 O O . GLU A 1 86 ? -5.911 6.927 13.181 1.00 90.69 86 GLU A O 1
ATOM 680 N N . HIS A 1 87 ? -6.018 6.910 10.933 1.00 90.06 87 HIS A N 1
ATOM 681 C CA . HIS A 1 87 ? -7.441 7.258 10.888 1.00 90.06 87 HIS A CA 1
ATOM 682 C C . HIS A 1 87 ? -8.313 6.137 11.454 1.00 90.06 87 HIS A C 1
ATOM 684 O O . HIS A 1 87 ? -9.156 6.393 12.318 1.00 90.06 87 HIS A O 1
ATOM 690 N N . ALA A 1 88 ? -8.060 4.890 11.051 1.00 86.88 88 ALA A N 1
ATOM 691 C CA . ALA A 1 88 ? -8.757 3.731 11.596 1.00 86.88 88 ALA A CA 1
ATOM 692 C C . ALA A 1 88 ? -8.596 3.617 13.123 1.00 86.88 88 ALA A C 1
ATOM 694 O O . ALA A 1 88 ? -9.584 3.453 13.845 1.00 86.88 88 ALA A O 1
ATOM 695 N N . ALA A 1 89 ? -7.368 3.760 13.630 1.00 84.62 89 ALA A N 1
ATOM 696 C CA . ALA A 1 89 ? -7.069 3.736 15.061 1.00 84.62 89 ALA A CA 1
ATOM 697 C C . ALA A 1 89 ? -7.777 4.876 15.812 1.00 84.62 89 ALA A C 1
ATOM 699 O O . ALA A 1 89 ? -8.338 4.680 16.894 1.00 84.62 89 ALA A O 1
ATOM 700 N N . SER A 1 90 ? -7.798 6.074 15.225 1.00 83.44 90 SER A N 1
ATOM 701 C CA . SER A 1 90 ? -8.482 7.238 15.792 1.00 83.44 90 SER A CA 1
ATOM 702 C C . SER A 1 90 ? -9.993 7.028 15.886 1.00 83.44 90 SER A C 1
ATOM 704 O O . SER A 1 90 ? -10.602 7.401 16.890 1.00 83.44 90 SER A O 1
ATOM 706 N N . CYS A 1 91 ? -10.614 6.407 14.884 1.00 78.00 91 CYS A N 1
ATOM 707 C CA . CYS A 1 91 ? -12.047 6.108 14.895 1.00 78.00 91 CYS A CA 1
ATOM 708 C C . CYS A 1 91 ? -12.408 4.988 15.876 1.00 78.00 91 CYS A C 1
ATOM 710 O O . CYS A 1 91 ? -13.383 5.133 16.619 1.00 78.00 91 CYS A O 1
ATOM 712 N N . ALA A 1 92 ? -11.574 3.951 15.991 1.00 71.12 92 ALA A N 1
ATOM 713 C CA . ALA A 1 92 ? -11.716 2.942 17.042 1.00 71.12 92 ALA A CA 1
ATOM 714 C C . ALA A 1 92 ? -11.666 3.572 18.452 1.00 71.12 92 ALA A C 1
ATOM 716 O O . ALA A 1 92 ? -12.471 3.231 19.320 1.00 71.12 92 ALA A O 1
ATOM 717 N N . ASN A 1 93 ? -10.794 4.564 18.670 1.00 65.62 93 ASN A N 1
ATOM 718 C CA . ASN A 1 93 ? -10.688 5.274 19.949 1.00 65.62 93 ASN A CA 1
ATOM 719 C C . ASN A 1 93 ? -11.846 6.257 20.223 1.00 65.62 93 ASN A C 1
ATOM 721 O O . ASN A 1 93 ? -12.284 6.373 21.371 1.00 65.62 93 ASN A O 1
ATOM 725 N N . LYS A 1 94 ? -12.387 6.945 19.205 1.00 61.22 94 LYS A N 1
ATOM 726 C CA . LYS A 1 94 ? -13.537 7.871 19.353 1.00 61.22 94 LYS A CA 1
ATOM 727 C C . LYS A 1 94 ? -14.810 7.161 19.825 1.00 61.22 94 LYS A C 1
ATOM 729 O O . LYS A 1 94 ? -15.558 7.731 20.624 1.00 61.22 94 LYS A O 1
ATOM 734 N N . ASN A 1 95 ? -15.035 5.916 19.397 1.00 53.59 95 ASN A N 1
ATOM 735 C CA . ASN A 1 95 ? -16.154 5.098 19.883 1.00 53.59 95 ASN A CA 1
ATOM 736 C C . ASN A 1 95 ? -16.067 4.822 21.395 1.00 53.59 95 ASN A C 1
ATOM 738 O O . ASN A 1 95 ? -17.091 4.630 22.046 1.00 53.59 95 ASN A O 1
ATOM 742 N N . ARG A 1 96 ? -14.865 4.893 21.982 1.00 51.03 96 ARG A N 1
ATOM 743 C CA . ARG A 1 96 ? -14.638 4.756 23.428 1.00 51.03 96 ARG A CA 1
ATOM 744 C C . ARG A 1 96 ? -15.003 6.022 24.211 1.00 51.03 96 ARG A C 1
ATOM 746 O O . ARG A 1 96 ? -15.468 5.939 25.343 1.00 51.03 96 ARG A O 1
ATOM 753 N N . SER A 1 97 ? -14.826 7.209 23.622 1.00 49.69 97 SER A N 1
ATOM 754 C CA . SER A 1 97 ? -15.043 8.498 24.308 1.00 49.69 97 SER A CA 1
ATOM 755 C C . SER A 1 97 ? -16.521 8.887 24.448 1.00 49.69 97 SER A C 1
ATOM 757 O O . SER A 1 97 ? -16.862 9.674 25.328 1.00 49.69 97 SER A O 1
ATOM 759 N N . LYS A 1 98 ? -17.409 8.343 23.603 1.00 47.88 98 LYS A N 1
ATOM 760 C CA . LYS A 1 98 ? -18.863 8.595 23.662 1.00 47.88 98 LYS A CA 1
ATOM 761 C C . LYS A 1 98 ? -19.611 7.732 24.695 1.00 47.88 98 LYS A C 1
ATOM 763 O O . LYS A 1 98 ? -20.799 7.951 24.898 1.00 47.88 98 LYS A O 1
ATOM 768 N N . GLN A 1 99 ? -18.942 6.799 25.380 1.00 42.44 99 GLN A N 1
ATOM 769 C CA . GLN A 1 99 ? -19.555 5.879 26.355 1.00 42.44 99 GLN A CA 1
ATOM 770 C C . GLN A 1 99 ? -19.487 6.332 27.827 1.00 42.44 99 GLN A C 1
ATOM 772 O O . GLN A 1 99 ? -19.683 5.515 28.721 1.00 42.44 99 GLN A O 1
ATOM 777 N N . ARG A 1 100 ? -19.263 7.619 28.132 1.00 34.72 100 ARG A N 1
ATOM 778 C CA . ARG A 1 100 ? -19.382 8.111 29.517 1.00 34.72 100 ARG A CA 1
ATOM 779 C C . ARG A 1 100 ? -20.757 8.760 29.735 1.00 34.72 100 ARG A C 1
ATOM 781 O O . ARG A 1 100 ? -20.910 9.931 29.387 1.00 34.72 100 ARG A O 1
ATOM 788 N N . PRO A 1 101 ? -21.752 8.077 30.340 1.00 39.75 101 PRO A N 1
ATOM 789 C CA . PRO A 1 101 ? -22.800 8.804 31.032 1.00 39.75 101 PRO A CA 1
ATOM 790 C C . PRO A 1 101 ? -22.110 9.564 32.164 1.00 39.75 101 PRO A C 1
ATOM 792 O O . PRO A 1 101 ? -21.505 8.969 33.057 1.00 39.75 101 PRO A O 1
ATOM 795 N N . GLN A 1 102 ? -22.124 10.892 32.091 1.00 35.22 102 GLN A N 1
ATOM 796 C CA . GLN A 1 102 ? -21.783 11.715 33.239 1.00 35.22 102 GLN A CA 1
ATOM 797 C C . GLN A 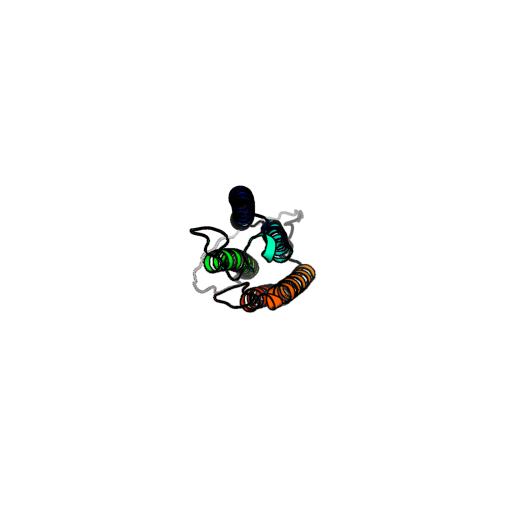1 102 ? -22.898 11.554 34.270 1.00 35.22 102 GLN A C 1
ATOM 799 O O . GLN A 1 102 ? -23.869 12.304 34.282 1.00 35.22 102 GLN A O 1
ATOM 804 N N . THR A 1 103 ? -22.758 10.551 35.130 1.00 38.88 103 THR A N 1
ATOM 805 C CA . THR A 1 103 ? -23.465 10.521 36.402 1.00 38.88 103 THR A CA 1
ATOM 806 C C . THR A 1 103 ? -22.728 11.469 37.347 1.00 38.88 103 THR A C 1
ATOM 808 O O . THR A 1 103 ? -21.617 11.192 37.785 1.00 38.88 103 THR A O 1
ATOM 811 N N . GLU A 1 104 ? -23.373 12.608 37.582 1.00 37.81 104 GLU A N 1
ATOM 812 C CA . GLU A 1 104 ? -23.309 13.449 38.780 1.00 37.81 104 GLU A CA 1
ATOM 813 C C . GLU A 1 104 ? -21.985 14.136 39.157 1.00 37.81 104 GLU A C 1
ATOM 815 O O . GLU A 1 104 ? -21.057 13.585 39.742 1.00 37.81 104 GLU A O 1
ATOM 820 N N . SER A 1 105 ? -22.001 15.459 39.006 1.00 32.97 105 SER A N 1
ATOM 821 C CA . SER A 1 105 ? -21.577 16.351 40.085 1.00 32.97 105 SER A CA 1
ATOM 822 C C . SER A 1 105 ? -22.564 17.509 40.138 1.00 32.97 105 SER A C 1
ATOM 824 O O . SER A 1 105 ? -22.418 18.521 39.459 1.00 32.97 105 SER A O 1
ATOM 826 N N . ASN A 1 106 ? -23.630 17.279 40.902 1.00 34.03 106 ASN A N 1
ATOM 827 C CA . ASN A 1 106 ? -24.604 18.284 41.279 1.00 34.03 106 ASN A CA 1
ATOM 828 C C . ASN A 1 106 ? -24.061 19.050 42.492 1.00 34.03 106 ASN A C 1
ATOM 830 O O . ASN A 1 106 ? -23.915 18.475 43.568 1.00 34.03 106 ASN A O 1
ATOM 834 N N . SER A 1 107 ? -23.787 20.334 42.299 1.00 41.03 107 SER A N 1
ATOM 835 C CA . SER A 1 107 ? -23.684 21.334 43.358 1.00 41.03 107 SER A CA 1
ATOM 836 C C . SER A 1 107 ? -24.228 22.635 42.784 1.00 41.03 107 SER A C 1
ATOM 838 O O . SER A 1 107 ? -23.471 23.359 42.157 1.00 41.03 107 SER A O 1
ATOM 840 N N . GLU A 1 108 ? -25.522 22.914 42.953 1.00 32.94 108 GLU A N 1
ATOM 841 C CA . GLU A 1 108 ? -25.962 24.182 43.549 1.00 32.94 108 GLU A CA 1
ATOM 842 C C . GLU A 1 108 ? -27.456 24.149 43.916 1.00 32.94 108 GLU A C 1
ATOM 844 O O . GLU A 1 108 ? -28.294 23.562 43.236 1.00 32.94 108 GLU A O 1
ATOM 849 N N . SER A 1 109 ? -27.768 24.757 45.058 1.00 35.03 109 SER A N 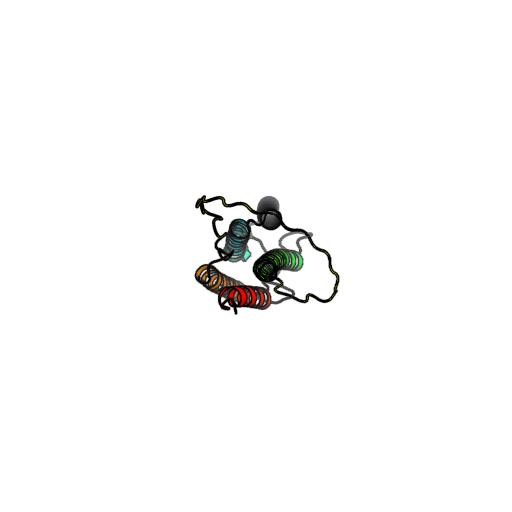1
ATOM 850 C CA . SER A 1 109 ? -29.092 24.826 45.682 1.00 35.03 109 SER A CA 1
ATOM 851 C C . SER A 1 109 ? -30.048 25.775 44.945 1.00 35.03 109 SER A C 1
ATOM 853 O O . SER A 1 109 ? -29.609 26.830 44.512 1.00 35.03 109 SER A O 1
ATOM 855 N N . GLN A 1 110 ? -31.362 25.490 44.949 1.00 32.38 110 GLN A N 1
ATOM 856 C CA . GLN A 1 110 ? -32.426 26.333 45.551 1.00 32.38 110 GLN A CA 1
ATOM 857 C C . GLN A 1 110 ? -33.851 25.974 45.058 1.00 32.38 110 GLN A C 1
ATOM 859 O O . GLN A 1 110 ? -34.221 26.220 43.920 1.00 32.38 110 GLN A O 1
ATOM 864 N N . LYS A 1 111 ? -34.659 25.453 45.995 1.00 31.81 111 LYS A N 1
ATOM 865 C CA . LYS A 1 111 ? -36.024 25.875 46.393 1.00 31.81 111 LYS A CA 1
ATOM 866 C C . LYS A 1 111 ? -36.988 26.447 45.324 1.00 31.81 111 LYS A C 1
ATOM 868 O O . LYS A 1 111 ? -36.837 27.601 44.947 1.00 31.81 111 LYS A O 1
ATOM 873 N N . SER A 1 112 ? -38.108 25.756 45.070 1.00 30.58 112 SER A N 1
ATOM 874 C CA . SER A 1 112 ? -39.481 26.214 45.401 1.00 30.58 112 SER A CA 1
ATOM 875 C C . SER A 1 112 ? -40.543 25.181 44.983 1.00 30.58 112 SER A C 1
ATOM 877 O O . SER A 1 112 ? -40.383 24.465 44.004 1.00 30.58 112 SER A O 1
ATOM 879 N N . SER A 1 113 ? -41.603 25.136 45.782 1.00 34.62 113 SER A N 1
ATOM 880 C CA . SER A 1 113 ? -42.870 24.394 45.715 1.00 34.62 113 SER A CA 1
ATOM 881 C C . SER A 1 113 ? -43.636 24.459 44.387 1.00 34.62 113 SER A C 1
ATOM 883 O O . SER A 1 113 ? -43.691 25.532 43.803 1.00 34.62 113 SER A O 1
ATOM 885 N N . GLU A 1 114 ? -44.340 23.383 44.010 1.00 31.59 114 GLU A N 1
ATOM 886 C CA . GLU A 1 114 ? -45.818 23.302 44.037 1.00 31.59 114 GLU A CA 1
ATOM 887 C C . GLU A 1 114 ? -46.334 21.926 43.577 1.00 31.59 114 GLU A C 1
ATOM 889 O O . GLU A 1 114 ? -45.699 21.194 42.824 1.00 31.59 114 GLU A O 1
ATOM 894 N N . GLU A 1 115 ? -47.481 21.581 44.143 1.00 35.19 115 GLU A N 1
ATOM 895 C CA . GLU A 1 115 ? -48.214 20.319 44.144 1.00 35.19 115 GLU A CA 1
ATOM 896 C C . GLU A 1 115 ? -49.111 20.204 42.898 1.00 35.19 115 GLU A C 1
ATOM 898 O O . GLU A 1 115 ? -49.716 21.198 42.502 1.00 35.19 115 GLU A O 1
ATOM 903 N N . THR A 1 116 ? -49.240 19.018 42.286 1.00 30.89 116 THR A N 1
ATOM 904 C CA . THR A 1 116 ? -50.513 18.530 41.705 1.00 30.89 116 THR A CA 1
ATOM 905 C C . THR A 1 116 ? -50.426 17.078 41.218 1.00 30.89 116 THR A C 1
ATOM 907 O O . THR A 1 116 ? -49.552 16.697 40.443 1.00 30.89 116 THR A O 1
ATOM 910 N N . ASP A 1 117 ? -51.396 16.287 41.677 1.00 32.06 117 ASP A N 1
ATOM 911 C CA . ASP A 1 117 ? -51.797 14.961 41.204 1.00 32.06 117 ASP A CA 1
ATOM 912 C C . ASP A 1 117 ? -51.969 14.853 39.676 1.00 32.06 117 ASP A C 1
ATOM 914 O O . ASP A 1 117 ? -52.616 15.707 39.065 1.00 32.06 117 ASP A O 1
ATOM 918 N N . LYS A 1 118 ? -51.564 13.714 39.087 1.00 36.75 118 LYS A N 1
ATOM 919 C CA . LYS A 1 118 ? -52.490 12.688 38.549 1.00 36.75 118 LYS A CA 1
ATOM 920 C C . LYS A 1 118 ? -51.769 11.550 37.809 1.00 36.75 118 LYS A C 1
ATOM 922 O O . LYS A 1 118 ? -50.830 11.757 37.051 1.00 36.75 118 LYS A O 1
ATOM 927 N N . LEU A 1 119 ? -52.309 10.353 38.042 1.00 41.31 119 LEU A N 1
ATOM 928 C CA . LEU A 1 119 ? -52.075 9.069 37.379 1.00 41.31 119 LEU A CA 1
ATOM 929 C C . LEU A 1 119 ? -52.009 9.156 35.845 1.00 41.31 119 LEU A C 1
ATOM 931 O O . LEU A 1 119 ? -52.869 9.790 35.235 1.00 41.31 119 LEU A O 1
ATOM 935 N N . ASN A 1 120 ? -51.093 8.394 35.238 1.00 33.91 120 ASN A N 1
ATOM 936 C CA . ASN A 1 120 ? -51.374 7.729 33.968 1.00 33.91 120 ASN A CA 1
ATOM 937 C C . ASN A 1 120 ? -50.519 6.463 33.796 1.00 33.91 120 ASN A C 1
ATOM 939 O O . ASN A 1 120 ? -49.291 6.524 33.741 1.00 33.91 120 ASN A O 1
ATOM 943 N N . ASP A 1 121 ? -51.222 5.335 33.730 1.00 36.62 121 ASP A N 1
ATOM 944 C CA . ASP A 1 121 ? -50.792 4.066 33.151 1.00 36.62 121 ASP A CA 1
ATOM 945 C C . ASP A 1 121 ? -50.335 4.249 31.699 1.00 36.62 121 ASP A C 1
ATOM 947 O O . ASP A 1 121 ? -50.877 5.077 30.962 1.00 36.62 121 ASP A O 1
ATOM 951 N N . GLY A 1 122 ? -49.383 3.424 31.265 1.00 35.38 122 GLY A N 1
ATOM 952 C CA . GLY A 1 122 ? -49.012 3.336 29.857 1.00 35.38 122 GLY A CA 1
ATOM 953 C C . GLY A 1 122 ? -47.594 2.839 29.647 1.00 35.38 122 GLY A C 1
ATOM 954 O O . GLY A 1 122 ? -46.702 3.611 29.304 1.00 35.38 122 GLY A O 1
ATOM 955 N N . GLU A 1 123 ? -47.392 1.541 29.858 1.00 42.41 123 GLU A N 1
ATOM 956 C CA . GLU A 1 123 ? -46.283 0.808 29.259 1.00 42.41 123 GLU A CA 1
ATOM 957 C C . GLU A 1 123 ? -46.301 1.002 27.736 1.00 42.41 123 GLU A C 1
ATOM 959 O O . GLU A 1 123 ? -47.276 0.642 27.091 1.00 42.41 123 GLU A O 1
ATOM 964 N N . ASP A 1 124 ? -45.217 1.519 27.157 1.00 39.41 124 ASP A N 1
ATOM 965 C CA . ASP A 1 124 ? -44.769 1.108 25.823 1.00 39.41 124 ASP A CA 1
ATOM 966 C C . ASP A 1 124 ? -43.287 1.455 25.646 1.00 39.41 124 ASP A C 1
ATOM 968 O O . ASP A 1 124 ? -42.864 2.530 25.221 1.00 39.41 124 ASP A O 1
ATOM 972 N N . LYS A 1 125 ? -42.476 0.486 26.060 1.00 47.78 125 LYS A N 1
ATOM 973 C CA . LYS A 1 125 ? -41.025 0.447 25.941 1.00 47.78 125 LYS A CA 1
ATOM 974 C C . LYS A 1 125 ? -40.708 -0.335 24.669 1.00 47.78 125 LYS A C 1
ATOM 976 O O . LYS A 1 125 ? -40.774 -1.560 24.708 1.00 47.78 125 LYS A O 1
ATOM 981 N N . LYS A 1 126 ? -40.369 0.331 23.559 1.00 37.38 126 LYS A N 1
ATOM 982 C CA . LYS A 1 126 ? -39.798 -0.348 22.381 1.00 37.38 126 LYS A CA 1
ATOM 983 C C . LYS A 1 126 ? -38.653 0.423 21.728 1.00 37.38 126 LYS A C 1
ATOM 985 O O . LYS A 1 126 ? -38.843 1.417 21.038 1.00 37.38 126 LYS A O 1
ATOM 990 N N . ASP A 1 127 ? -37.472 -0.140 21.976 1.00 39.62 127 ASP A N 1
ATOM 991 C CA . ASP A 1 127 ? -36.378 -0.340 21.027 1.00 39.62 127 ASP A CA 1
ATOM 992 C C . ASP A 1 127 ? -35.619 0.894 20.531 1.00 39.62 127 ASP A C 1
ATOM 994 O O . ASP A 1 127 ? -35.492 1.159 19.335 1.00 39.62 127 ASP A O 1
ATOM 998 N N . LEU A 1 128 ? -34.947 1.553 21.480 1.00 40.88 128 LEU A N 1
ATOM 999 C CA . LEU A 1 128 ? -33.606 2.076 21.220 1.00 40.88 128 LEU A CA 1
ATOM 1000 C C . LEU A 1 128 ? -32.713 0.879 20.879 1.00 40.88 128 LEU A C 1
ATOM 1002 O O . LEU A 1 128 ? -32.205 0.199 21.770 1.00 40.88 128 LEU A O 1
ATOM 1006 N N . LYS A 1 129 ? -32.569 0.592 19.582 1.00 39.66 129 LYS A N 1
ATOM 1007 C CA . LYS A 1 129 ? -31.526 -0.304 19.086 1.00 39.66 129 LYS A CA 1
ATOM 1008 C C . LYS A 1 129 ? -30.204 0.216 19.634 1.00 39.66 129 LYS A C 1
ATOM 1010 O O . LYS A 1 129 ? -29.765 1.299 19.259 1.00 39.66 129 LYS A O 1
ATOM 1015 N N . GLN A 1 130 ? -29.621 -0.537 20.561 1.00 36.41 130 GLN A N 1
ATOM 1016 C CA . GLN A 1 130 ? -28.214 -0.413 20.895 1.00 36.41 130 GLN A CA 1
ATOM 1017 C C . GLN A 1 130 ? -27.473 -0.496 19.560 1.00 36.41 130 GLN A C 1
ATOM 1019 O O . GLN A 1 130 ? -27.550 -1.520 18.883 1.00 36.41 130 GLN A O 1
ATOM 1024 N N . GLU A 1 131 ? -26.849 0.603 19.133 1.00 41.62 131 GLU A N 1
ATOM 1025 C CA . GLU A 1 131 ? -25.783 0.533 18.142 1.00 41.62 131 GLU A CA 1
ATOM 1026 C C . GLU A 1 131 ? -24.725 -0.360 18.780 1.00 41.62 131 GLU A C 1
ATOM 1028 O O . GLU A 1 131 ? -23.942 0.076 19.627 1.00 41.62 131 GLU A O 1
ATOM 1033 N N . GLU A 1 132 ? -24.802 -1.657 18.475 1.00 43.78 132 GLU A N 1
ATOM 1034 C CA . GLU A 1 132 ? -23.736 -2.589 18.779 1.00 43.78 132 GLU A CA 1
ATOM 1035 C C . GLU A 1 132 ? -22.463 -1.932 18.261 1.00 43.78 132 GLU A C 1
ATOM 1037 O O . GLU A 1 132 ? -22.392 -1.492 17.112 1.00 43.78 132 GLU A O 1
ATOM 1042 N N . ASN A 1 133 ? -21.498 -1.773 19.160 1.00 50.28 133 ASN A N 1
ATOM 1043 C CA . ASN A 1 133 ? -20.195 -1.203 18.875 1.00 50.28 133 ASN A CA 1
ATOM 1044 C C . ASN A 1 133 ? -19.460 -2.229 18.005 1.00 50.28 133 ASN A C 1
ATOM 1046 O O . ASN A 1 133 ? -18.643 -2.999 18.502 1.00 50.28 133 ASN A O 1
ATOM 1050 N N . ILE A 1 134 ? -19.868 -2.347 16.739 1.00 56.81 134 ILE A N 1
ATOM 1051 C CA . ILE A 1 134 ? -19.287 -3.288 15.794 1.00 56.81 134 ILE A CA 1
ATOM 1052 C C . ILE A 1 134 ? -17.874 -2.764 15.562 1.00 56.81 134 ILE A C 1
ATOM 1054 O O . ILE A 1 134 ? -17.716 -1.657 15.034 1.00 56.81 134 ILE A O 1
ATOM 1058 N N . PRO A 1 135 ? -16.841 -3.501 15.997 1.00 63.50 135 PRO A N 1
ATOM 1059 C CA . PRO A 1 135 ? -15.479 -3.059 15.792 1.00 63.50 135 PRO A CA 1
ATOM 1060 C C . PRO A 1 135 ? -15.251 -2.909 14.286 1.00 63.50 135 PRO A C 1
ATOM 1062 O O . PRO A 1 135 ? -15.626 -3.784 13.503 1.00 63.50 135 PRO A O 1
ATOM 1065 N N . ILE A 1 136 ? -14.649 -1.781 13.891 1.00 71.75 136 ILE A N 1
ATOM 1066 C CA . ILE A 1 136 ? -14.380 -1.414 12.486 1.00 71.75 136 ILE A CA 1
ATOM 1067 C C . ILE A 1 136 ? -13.692 -2.575 11.745 1.00 71.75 136 ILE A C 1
ATOM 1069 O O . ILE A 1 136 ? -13.957 -2.826 10.570 1.00 71.75 136 ILE A O 1
ATOM 1073 N N . PHE A 1 137 ? -12.862 -3.329 12.470 1.00 80.25 137 PHE A N 1
ATOM 1074 C CA . PHE A 1 137 ? -12.233 -4.555 12.010 1.00 80.25 137 PHE A CA 1
ATOM 1075 C C . PHE A 1 137 ? -12.404 -5.681 13.028 1.00 80.25 137 PHE A C 1
ATOM 1077 O O . PHE A 1 137 ? -12.336 -5.464 14.234 1.00 80.25 137 PHE A O 1
ATOM 1084 N N . SER A 1 138 ? -12.548 -6.913 12.543 1.00 84.31 138 SER A N 1
ATOM 1085 C CA . SER A 1 138 ? -12.394 -8.105 13.383 1.00 84.31 138 SER A CA 1
ATOM 1086 C C . SER A 1 138 ? -10.922 -8.318 13.747 1.00 84.31 138 SER A C 1
ATOM 1088 O O . SER A 1 138 ? -10.059 -8.114 12.891 1.00 84.31 138 SER A O 1
ATOM 1090 N N . ALA A 1 139 ? -10.639 -8.830 14.947 1.00 83.44 139 ALA A N 1
ATOM 1091 C CA . ALA A 1 139 ? -9.278 -9.195 15.351 1.00 83.44 139 ALA A CA 1
ATOM 1092 C C . ALA A 1 139 ? -8.608 -10.173 14.362 1.00 83.44 139 ALA A C 1
ATOM 1094 O O . ALA A 1 139 ? -7.440 -10.003 14.026 1.00 83.44 139 ALA A O 1
ATOM 1095 N N . GLU A 1 140 ? -9.365 -11.139 13.825 1.00 87.88 140 GLU A N 1
ATOM 1096 C CA . GLU A 1 140 ? -8.883 -12.086 12.807 1.00 87.88 140 GLU A CA 1
ATOM 1097 C C . GLU A 1 140 ? -8.384 -11.375 11.539 1.00 87.88 140 GLU A C 1
ATOM 1099 O O . GLU A 1 140 ? -7.305 -11.677 11.040 1.00 87.88 140 GLU A O 1
ATOM 1104 N N . TYR A 1 141 ? -9.133 -10.383 11.048 1.00 88.75 141 TYR A N 1
ATOM 1105 C CA . TYR A 1 141 ? -8.726 -9.584 9.890 1.00 88.75 141 TYR A CA 1
ATOM 1106 C C . TYR A 1 141 ? -7.399 -8.854 10.124 1.00 88.75 141 TYR A C 1
ATOM 1108 O O . TYR A 1 141 ? -6.544 -8.865 9.243 1.00 88.75 141 TYR A O 1
ATOM 1116 N N . ILE A 1 142 ? -7.202 -8.262 11.308 1.00 89.12 142 ILE A N 1
ATOM 1117 C CA . ILE A 1 142 ? -5.948 -7.572 11.640 1.00 89.12 142 ILE A CA 1
ATOM 1118 C C . ILE A 1 142 ? -4.775 -8.556 11.690 1.00 89.12 142 ILE A C 1
ATOM 1120 O O . ILE A 1 142 ? -3.713 -8.252 11.158 1.00 89.12 142 ILE A O 1
ATOM 1124 N N . VAL A 1 143 ? -4.970 -9.751 12.255 1.00 90.81 143 VAL A N 1
ATOM 1125 C CA . VAL A 1 143 ? -3.930 -10.795 12.292 1.00 90.81 143 VAL A CA 1
ATOM 1126 C C . VAL A 1 143 ? -3.577 -11.289 10.888 1.00 90.81 143 VAL A C 1
ATOM 1128 O O . VAL A 1 143 ? -2.397 -11.422 10.570 1.00 90.81 143 VAL A O 1
ATOM 1131 N N . ASN A 1 144 ? -4.571 -11.519 10.029 1.00 93.06 144 ASN A N 1
ATOM 1132 C CA . ASN A 1 144 ? -4.324 -11.911 8.639 1.00 93.06 144 ASN A CA 1
ATOM 1133 C C . ASN A 1 144 ? -3.562 -10.812 7.883 1.00 93.06 144 ASN A C 1
ATOM 1135 O O . ASN A 1 144 ? -2.615 -11.104 7.160 1.00 93.06 144 ASN A O 1
ATOM 1139 N N . LEU A 1 145 ? -3.915 -9.543 8.107 1.00 92.69 145 LEU A N 1
ATOM 1140 C CA . LEU A 1 145 ? -3.215 -8.418 7.495 1.00 92.69 145 LEU A CA 1
ATOM 1141 C C . LEU A 1 145 ? -1.769 -8.280 8.002 1.00 92.69 145 LEU A C 1
ATOM 1143 O O . LEU A 1 145 ? -0.877 -7.996 7.211 1.00 92.69 145 LEU A O 1
ATOM 1147 N N . GLN A 1 146 ? -1.516 -8.522 9.291 1.00 92.94 146 GLN A N 1
ATOM 1148 C CA . GLN A 1 146 ? -0.157 -8.586 9.842 1.00 92.94 146 GLN A CA 1
ATOM 1149 C C . GLN A 1 146 ? 0.675 -9.686 9.156 1.00 92.94 146 GLN A C 1
ATOM 1151 O O . GLN A 1 146 ? 1.830 -9.457 8.810 1.00 92.94 146 GLN A O 1
ATOM 1156 N N . GLN A 1 147 ? 0.092 -10.864 8.908 1.00 95.06 147 GLN A N 1
ATOM 1157 C CA . GLN A 1 147 ? 0.772 -11.948 8.184 1.00 95.06 147 GLN A CA 1
ATOM 1158 C C . GLN A 1 147 ? 1.082 -11.572 6.730 1.00 95.06 147 GLN A C 1
ATOM 1160 O O . GLN A 1 147 ? 2.181 -11.852 6.253 1.00 95.06 147 GLN A O 1
ATOM 1165 N N . ASP A 1 148 ? 0.148 -10.908 6.045 1.00 95.56 148 ASP A N 1
ATOM 1166 C CA . ASP A 1 148 ? 0.366 -10.407 4.685 1.00 95.56 148 ASP A CA 1
ATOM 1167 C C . ASP A 1 148 ? 1.518 -9.387 4.640 1.00 95.56 148 ASP A C 1
ATOM 1169 O O . ASP A 1 148 ? 2.381 -9.472 3.768 1.00 95.56 148 ASP A O 1
ATOM 1173 N N . VAL A 1 149 ? 1.569 -8.460 5.604 1.00 94.38 149 VAL A N 1
ATOM 1174 C CA . VAL A 1 149 ? 2.629 -7.443 5.734 1.00 94.38 149 VAL A CA 1
ATOM 1175 C C . VAL A 1 149 ? 4.007 -8.085 5.910 1.00 94.38 149 VAL A C 1
ATOM 1177 O O . VAL A 1 149 ? 4.946 -7.698 5.210 1.00 94.38 149 VAL A O 1
ATOM 1180 N N . VAL A 1 150 ? 4.115 -9.106 6.765 1.00 94.38 150 VAL A N 1
ATOM 1181 C CA . VAL A 1 150 ? 5.354 -9.885 6.939 1.00 94.38 150 VAL A CA 1
ATOM 1182 C C . VAL A 1 150 ? 5.741 -10.582 5.632 1.00 94.38 150 VAL A C 1
ATOM 1184 O O . VAL A 1 150 ? 6.874 -10.455 5.175 1.00 94.38 150 VAL A O 1
ATOM 1187 N N . ALA A 1 151 ? 4.800 -11.257 4.967 1.00 95.12 151 ALA A N 1
ATOM 1188 C CA . ALA A 1 151 ? 5.076 -11.964 3.713 1.00 95.12 151 ALA A CA 1
ATOM 1189 C C . ALA A 1 151 ? 5.530 -11.019 2.583 1.00 95.12 151 ALA A C 1
ATOM 1191 O O . ALA A 1 151 ? 6.405 -11.360 1.777 1.00 95.12 151 ALA A O 1
ATOM 1192 N N . TRP A 1 152 ? 4.953 -9.815 2.512 1.00 95.50 152 TRP A N 1
ATOM 1193 C CA . TRP A 1 152 ? 5.392 -8.778 1.577 1.00 95.50 152 TRP A CA 1
ATOM 1194 C C . TRP A 1 152 ? 6.805 -8.302 1.886 1.00 95.50 152 TRP A C 1
ATOM 1196 O O . TRP A 1 152 ? 7.615 -8.188 0.967 1.00 95.50 152 TRP A O 1
ATOM 1206 N N . SER A 1 153 ? 7.115 -8.069 3.161 1.00 93.06 153 SER A N 1
ATOM 1207 C CA . SER A 1 153 ? 8.453 -7.674 3.597 1.00 93.06 153 SER A CA 1
ATOM 1208 C C . SER A 1 153 ? 9.501 -8.735 3.261 1.00 93.06 153 SER A C 1
ATOM 1210 O O . SER A 1 153 ? 10.500 -8.434 2.609 1.00 93.06 153 SER A O 1
ATOM 1212 N N . GLU A 1 154 ? 9.237 -10.005 3.573 1.00 93.38 154 GLU A N 1
ATOM 1213 C CA . GLU A 1 154 ? 10.126 -11.123 3.228 1.00 93.38 154 GLU A CA 1
ATOM 1214 C C . GLU A 1 154 ? 10.392 -11.204 1.718 1.00 93.38 154 GLU A C 1
ATOM 1216 O O . GLU A 1 154 ? 11.524 -11.435 1.286 1.00 93.38 154 GLU A O 1
ATOM 1221 N N . SER A 1 155 ? 9.364 -10.951 0.904 1.00 92.69 155 SER A N 1
ATOM 1222 C CA . SER A 1 155 ? 9.481 -10.925 -0.558 1.00 92.69 155 SER A CA 1
ATOM 1223 C C . SER A 1 155 ? 10.316 -9.745 -1.066 1.00 92.69 155 SER A C 1
ATOM 1225 O O . SER A 1 155 ? 10.976 -9.855 -2.097 1.00 92.69 155 SER A O 1
ATOM 1227 N N . LEU A 1 156 ? 10.300 -8.614 -0.359 1.00 91.00 156 LEU A N 1
ATOM 1228 C CA . LEU A 1 156 ? 11.070 -7.411 -0.689 1.00 91.00 156 LEU A CA 1
ATOM 1229 C C . LEU A 1 156 ? 12.499 -7.440 -0.130 1.00 91.00 156 LEU A C 1
ATOM 1231 O O . LEU A 1 156 ? 13.383 -6.758 -0.658 1.00 91.00 156 LEU A O 1
ATOM 1235 N N . ALA A 1 157 ? 12.752 -8.248 0.901 1.00 89.56 157 ALA A N 1
ATOM 1236 C CA . ALA A 1 157 ? 14.041 -8.342 1.579 1.00 89.56 157 ALA A CA 1
ATOM 1237 C C . ALA A 1 157 ? 15.173 -8.778 0.639 1.00 89.56 157 ALA A C 1
ATOM 1239 O O . ALA A 1 157 ? 16.288 -8.266 0.743 1.00 89.56 157 ALA A O 1
ATOM 1240 N N . CYS A 1 158 ? 14.896 -9.660 -0.329 1.00 87.62 158 CYS A N 1
ATOM 1241 C CA . CYS A 1 158 ? 15.897 -10.106 -1.305 1.00 87.62 158 CYS A CA 1
ATOM 1242 C C . CYS A 1 158 ? 16.376 -8.990 -2.251 1.00 87.62 158 CYS A C 1
ATOM 1244 O O . CYS A 1 158 ? 17.452 -9.115 -2.835 1.00 87.62 158 CYS A O 1
ATOM 1246 N N . TYR A 1 159 ? 15.619 -7.894 -2.353 1.00 86.94 159 TYR A N 1
ATOM 1247 C CA . TYR A 1 159 ? 15.960 -6.705 -3.135 1.00 86.94 159 TYR A CA 1
ATOM 1248 C C . TYR A 1 159 ? 16.493 -5.548 -2.272 1.00 86.94 159 TYR A C 1
ATOM 1250 O O . TYR A 1 159 ? 16.798 -4.485 -2.806 1.00 86.94 159 TYR A O 1
AT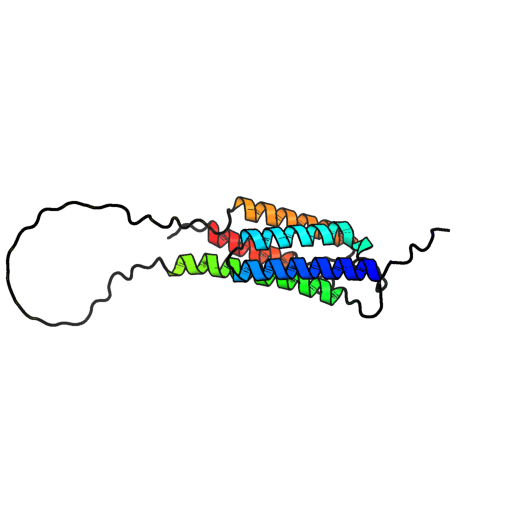OM 1258 N N . GLY A 1 160 ? 16.580 -5.715 -0.945 1.00 84.44 160 GLY A N 1
ATOM 1259 C CA . GLY A 1 160 ? 16.933 -4.631 -0.021 1.00 84.44 160 GLY A CA 1
ATOM 1260 C C . GLY A 1 160 ? 15.833 -3.572 0.155 1.00 84.44 160 GLY A C 1
ATOM 1261 O O . GLY A 1 160 ? 16.119 -2.461 0.588 1.00 84.44 160 GLY A O 1
ATOM 1262 N N . LEU A 1 161 ? 14.575 -3.900 -0.168 1.00 87.44 161 LEU A N 1
ATOM 1263 C CA . LEU A 1 161 ? 13.438 -2.965 -0.196 1.00 87.44 161 LEU A CA 1
ATOM 1264 C C . LEU A 1 161 ? 12.581 -3.002 1.085 1.00 87.44 161 LEU A C 1
ATOM 1266 O O . LEU A 1 161 ? 11.373 -2.784 1.031 1.00 87.44 161 LEU A O 1
ATOM 1270 N N . VAL A 1 162 ? 13.199 -3.259 2.238 1.00 84.88 162 VAL A N 1
ATOM 1271 C CA . VAL A 1 162 ? 12.559 -3.226 3.576 1.00 84.88 162 VAL A CA 1
ATOM 1272 C C . VAL A 1 162 ? 13.127 -2.077 4.438 1.00 84.88 162 VAL A C 1
ATOM 1274 O O . VAL A 1 162 ? 12.696 -1.837 5.559 1.00 84.88 162 VAL A O 1
ATOM 1277 N N . ASP A 1 163 ? 14.097 -1.323 3.909 1.00 75.38 163 ASP A N 1
ATOM 1278 C CA . ASP A 1 163 ? 14.717 -0.186 4.597 1.00 75.38 163 ASP A CA 1
ATOM 1279 C C . ASP A 1 163 ? 13.800 1.056 4.605 1.00 75.38 163 ASP A C 1
ATOM 1281 O O . ASP A 1 163 ? 13.108 1.342 3.624 1.00 75.38 163 ASP A O 1
ATOM 1285 N N . TYR A 1 164 ? 13.832 1.833 5.690 1.00 65.50 164 TYR A N 1
ATOM 1286 C CA . TYR A 1 164 ? 13.068 3.072 5.854 1.00 65.50 164 TYR A CA 1
ATOM 1287 C C . TYR A 1 164 ? 13.320 4.118 4.761 1.00 65.50 164 TYR A C 1
ATOM 1289 O O . TYR A 1 164 ? 12.414 4.879 4.404 1.00 65.50 164 TYR A O 1
ATOM 1297 N N . GLU A 1 165 ? 14.525 4.174 4.204 1.00 69.06 165 GLU A N 1
ATOM 1298 C CA . GLU A 1 165 ? 14.852 5.134 3.149 1.00 69.06 165 GLU A CA 1
ATOM 1299 C C . GLU A 1 165 ? 14.536 4.607 1.749 1.00 69.06 165 GLU A C 1
ATOM 1301 O O . GLU A 1 165 ? 14.280 5.402 0.838 1.00 69.06 165 GLU A O 1
ATOM 1306 N N . MET A 1 166 ? 14.528 3.283 1.572 1.00 74.31 166 MET A N 1
ATOM 1307 C CA . MET A 1 166 ? 14.541 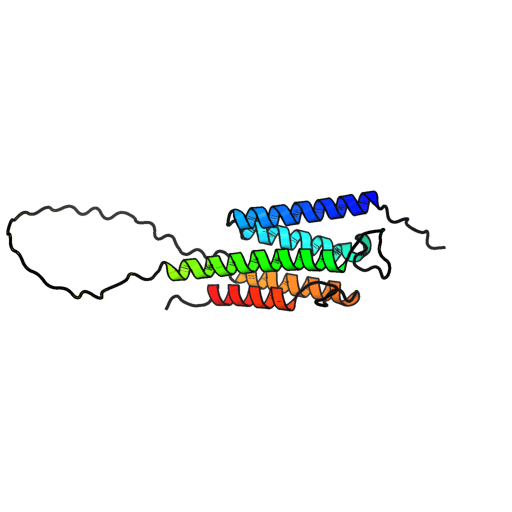2.648 0.251 1.00 74.31 166 MET A CA 1
ATOM 1308 C C . MET A 1 166 ? 13.350 1.733 -0.043 1.00 74.31 166 MET A C 1
ATOM 1310 O O . MET A 1 166 ? 13.239 1.258 -1.172 1.00 74.31 166 MET A O 1
ATOM 1314 N N . GLY A 1 167 ? 12.456 1.492 0.916 1.00 86.75 167 GLY A N 1
ATOM 1315 C CA . GLY A 1 167 ? 11.502 0.398 0.810 1.00 86.75 167 GLY A CA 1
ATOM 1316 C C . GLY A 1 167 ? 10.290 0.473 1.732 1.00 86.75 167 GLY A C 1
ATOM 1317 O O . GLY A 1 167 ? 9.836 1.545 2.130 1.00 86.75 167 GLY A O 1
ATOM 1318 N N . PHE A 1 168 ? 9.710 -0.692 1.998 1.00 91.44 168 PHE A N 1
ATOM 1319 C CA . PHE A 1 168 ? 8.455 -0.865 2.718 1.00 91.44 168 PHE A CA 1
ATOM 1320 C C . PHE A 1 168 ? 8.644 -0.750 4.237 1.00 91.44 168 PHE A C 1
ATOM 1322 O O . PHE A 1 168 ? 9.496 -1.423 4.810 1.00 91.44 168 PHE A O 1
ATOM 1329 N N . TRP A 1 169 ? 7.839 0.088 4.897 1.00 93.19 169 TRP A N 1
ATOM 1330 C CA . TRP A 1 169 ? 7.939 0.353 6.342 1.00 93.19 169 TRP A CA 1
ATOM 1331 C C . TRP A 1 169 ? 7.194 -0.699 7.170 1.00 93.19 169 TRP A C 1
ATOM 1333 O O . TRP A 1 169 ? 6.212 -0.390 7.844 1.00 93.19 169 TRP A O 1
ATOM 1343 N N . GLU A 1 170 ? 7.654 -1.949 7.106 1.00 91.88 170 GLU A N 1
ATOM 1344 C CA . GLU A 1 170 ? 7.026 -3.077 7.808 1.00 91.88 170 GLU A CA 1
ATOM 1345 C C . GLU A 1 170 ? 6.809 -2.774 9.296 1.00 91.88 170 GLU A C 1
ATOM 1347 O O . GLU A 1 170 ? 5.686 -2.886 9.782 1.00 91.88 170 GLU A O 1
ATOM 1352 N N . THR A 1 171 ? 7.859 -2.348 10.004 1.00 90.31 171 THR A N 1
ATOM 1353 C CA . THR A 1 171 ? 7.822 -2.110 11.453 1.00 90.31 171 THR A CA 1
ATOM 1354 C C . THR A 1 171 ? 6.747 -1.096 11.847 1.00 90.31 171 THR A C 1
ATOM 1356 O O . THR A 1 171 ? 5.919 -1.396 12.701 1.00 90.31 171 THR A O 1
ATOM 1359 N N . ASP A 1 172 ? 6.694 0.070 11.195 1.00 90.94 172 ASP A N 1
ATOM 1360 C CA . ASP A 1 172 ? 5.731 1.125 11.549 1.00 90.94 172 ASP A CA 1
ATOM 1361 C C . ASP A 1 172 ? 4.284 0.702 11.243 1.00 90.94 172 ASP A C 1
ATOM 1363 O O . ASP A 1 172 ? 3.348 0.992 11.999 1.00 90.94 172 ASP A O 1
ATOM 1367 N N . ILE A 1 173 ? 4.091 -0.012 10.129 1.00 92.19 173 ILE A N 1
ATOM 1368 C CA . ILE A 1 173 ? 2.792 -0.568 9.739 1.00 92.19 173 ILE A CA 1
ATOM 1369 C C . ILE A 1 173 ? 2.346 -1.614 10.768 1.00 92.19 173 ILE A C 1
ATOM 1371 O O . ILE A 1 173 ? 1.207 -1.567 11.240 1.00 92.19 173 ILE A O 1
ATOM 1375 N N . MET A 1 174 ? 3.243 -2.521 11.162 1.00 91.56 174 MET A N 1
ATOM 1376 C CA . MET A 1 174 ? 2.990 -3.558 12.165 1.00 91.56 174 MET A CA 1
ATOM 1377 C C . MET A 1 174 ? 2.679 -2.970 13.542 1.00 91.56 174 MET A C 1
ATOM 1379 O O . MET A 1 174 ? 1.709 -3.396 14.173 1.00 91.56 174 MET A O 1
ATOM 1383 N N . ASP A 1 175 ? 3.435 -1.966 13.984 1.00 91.19 175 ASP A N 1
ATOM 1384 C CA . ASP A 1 175 ? 3.217 -1.284 15.263 1.00 91.19 175 ASP A CA 1
ATOM 1385 C C . ASP A 1 175 ? 1.840 -0.613 15.310 1.00 91.19 175 ASP A C 1
ATOM 1387 O O . ASP A 1 175 ? 1.112 -0.711 16.308 1.00 91.19 175 ASP A O 1
ATOM 1391 N N . THR A 1 176 ? 1.430 0.015 14.206 1.00 89.56 176 THR A N 1
ATOM 1392 C CA . THR A 1 176 ? 0.116 0.659 14.123 1.00 89.56 176 THR A CA 1
ATOM 1393 C C . THR A 1 176 ? -1.016 -0.374 14.073 1.00 89.56 176 THR A C 1
ATOM 1395 O O . THR A 1 176 ? -2.026 -0.210 14.763 1.00 89.56 176 THR A O 1
ATOM 1398 N N . LEU A 1 177 ? -0.848 -1.481 13.340 1.00 89.38 177 LEU A N 1
ATOM 1399 C CA . LEU A 1 177 ? -1.799 -2.603 13.336 1.00 89.38 177 LEU A CA 1
ATOM 1400 C C . LEU A 1 177 ? -1.950 -3.235 14.724 1.00 89.38 177 LEU A C 1
ATOM 1402 O O . LEU A 1 177 ? -3.068 -3.521 15.156 1.00 89.38 177 LEU A O 1
ATOM 1406 N N . GLU A 1 178 ? -0.849 -3.412 15.453 1.00 88.56 178 GLU A N 1
ATOM 1407 C CA . GLU A 1 178 ? -0.866 -3.953 16.813 1.00 88.56 178 GLU A CA 1
ATOM 1408 C C . GLU A 1 178 ? -1.566 -2.997 17.791 1.00 88.56 178 GLU A C 1
ATOM 1410 O O . GLU A 1 178 ? -2.299 -3.435 18.681 1.00 88.56 178 GLU A O 1
ATOM 1415 N N . SER A 1 179 ? -1.413 -1.684 17.601 1.00 86.44 179 SER A N 1
ATOM 1416 C CA . SER A 1 179 ? -2.172 -0.670 18.341 1.00 86.44 179 SER A CA 1
ATOM 1417 C C . SER A 1 179 ? -3.683 -0.790 18.091 1.00 86.44 179 SER A C 1
ATOM 1419 O O . SER A 1 179 ? -4.467 -0.826 19.045 1.00 86.44 179 SER A O 1
ATOM 1421 N N . ILE A 1 180 ? -4.100 -0.946 16.827 1.00 85.50 180 ILE A N 1
ATOM 1422 C CA . ILE A 1 180 ? -5.510 -1.164 16.452 1.00 85.50 180 ILE A CA 1
ATOM 1423 C C . ILE A 1 180 ? -6.042 -2.457 17.080 1.00 85.50 180 ILE A C 1
ATOM 1425 O O . ILE A 1 180 ? -7.117 -2.456 17.678 1.00 85.50 180 ILE A O 1
ATOM 1429 N N . ARG A 1 181 ? -5.283 -3.554 17.001 1.00 85.44 181 ARG A N 1
ATOM 1430 C CA . ARG A 1 181 ? -5.663 -4.841 17.595 1.00 85.44 181 ARG A CA 1
ATOM 1431 C C . ARG A 1 181 ? -5.872 -4.733 19.103 1.00 85.44 181 ARG A C 1
ATOM 1433 O O . ARG A 1 181 ? -6.898 -5.176 19.612 1.00 85.44 181 ARG A O 1
ATOM 1440 N N . LYS A 1 182 ? -4.940 -4.098 19.819 1.00 83.75 182 LYS A N 1
ATOM 1441 C CA . LYS A 1 182 ? -5.062 -3.866 21.267 1.00 83.75 182 LYS A CA 1
ATOM 1442 C C . LYS A 1 182 ? -6.288 -3.029 21.617 1.00 83.75 182 LYS A C 1
ATOM 1444 O O . LYS A 1 182 ? -6.885 -3.256 22.665 1.00 83.75 182 LYS A O 1
ATOM 1449 N N . ALA A 1 183 ? -6.667 -2.077 20.767 1.00 78.44 183 ALA A N 1
ATOM 1450 C CA . ALA A 1 183 ? -7.886 -1.299 20.962 1.00 78.44 183 ALA A CA 1
ATOM 1451 C C . ALA A 1 183 ? -9.161 -2.151 20.801 1.00 78.44 183 ALA A C 1
ATOM 1453 O O . ALA A 1 183 ? -10.141 -1.885 21.492 1.00 78.44 183 ALA A O 1
ATOM 1454 N N . ILE A 1 184 ? -9.136 -3.181 19.944 1.00 76.81 184 ILE A N 1
ATOM 1455 C CA . ILE A 1 184 ? -10.246 -4.132 19.747 1.00 76.81 184 ILE A CA 1
ATOM 1456 C C . ILE A 1 184 ? -10.348 -5.128 20.915 1.00 76.81 184 ILE A C 1
ATOM 1458 O O . ILE A 1 184 ? -11.446 -5.383 21.402 1.00 76.81 184 ILE A O 1
ATOM 1462 N N . ASP A 1 185 ? -9.219 -5.679 21.376 1.00 71.69 185 ASP A N 1
ATOM 1463 C CA . ASP A 1 185 ? -9.185 -6.747 22.391 1.00 71.69 185 ASP A CA 1
ATOM 1464 C C . ASP A 1 185 ? -9.402 -6.246 23.834 1.00 71.69 185 ASP A C 1
ATOM 1466 O O . ASP A 1 185 ? -9.648 -7.048 24.739 1.00 71.69 185 ASP A O 1
ATOM 1470 N N . GLN A 1 186 ? -9.302 -4.937 24.101 1.00 63.12 186 GLN A N 1
ATOM 1471 C CA . GLN A 1 186 ? -9.522 -4.421 25.453 1.00 63.12 186 GLN A CA 1
ATOM 1472 C C . GLN A 1 186 ? -11.015 -4.446 25.823 1.00 63.12 186 GLN A C 1
ATOM 1474 O O . GLN A 1 186 ? -11.798 -3.713 25.213 1.00 63.12 186 GLN A O 1
ATOM 1479 N N . PRO A 1 187 ? -11.421 -5.188 26.875 1.00 49.22 187 PRO A N 1
ATOM 1480 C CA . PRO A 1 187 ? -12.788 -5.123 27.369 1.00 49.22 187 PRO A CA 1
ATOM 1481 C C . PRO A 1 187 ? -13.100 -3.691 27.813 1.00 49.22 187 PRO A C 1
ATOM 1483 O O . PRO A 1 187 ? -12.268 -3.020 28.430 1.00 49.22 187 PRO A O 1
ATOM 1486 N N . VAL A 1 188 ? -14.301 -3.224 27.468 1.00 51.12 188 VAL A N 1
ATOM 1487 C CA . VAL A 1 188 ? -14.896 -2.006 28.026 1.00 51.12 188 VAL A CA 1
ATOM 1488 C C . VAL A 1 188 ? -14.897 -2.181 29.550 1.00 51.12 188 VAL A C 1
ATOM 1490 O O . VAL A 1 188 ? -15.631 -3.026 30.058 1.00 51.12 188 VAL A O 1
ATOM 1493 N N . GLN A 1 189 ? -13.997 -1.480 30.249 1.00 40.03 189 GLN A N 1
ATOM 1494 C CA . GLN A 1 189 ? -14.019 -1.387 31.712 1.00 40.03 189 GLN A CA 1
ATOM 1495 C C . GLN A 1 189 ? -15.047 -0.349 32.144 1.00 40.03 189 GLN A C 1
ATOM 1497 O O . GLN A 1 189 ? -15.078 0.730 31.507 1.00 40.03 189 GLN A O 1
#

Sequence (189 aa):
MKGNKGINIVELQEKFAAIQAELKKALDAVESDDYKASFGILSKVTKYIVENCEGLGLALENVPFDGFDGPKFWRTLNQCWIFSLEHAASCANKNRSKQRPQTESNSESQKSSEETDKLNDGEDKKDLKQEENIPIFSAEYIVNLQQDVVAWSESLACYGLVDYEMGFWETDIMDTLESIRKAIDQPVQ

Foldseek 3Di:
DPDPPLLPVVVLVVVVVVLVVLLVVLVVCLVVVNLVSNVVSLLVSLVVCLVCVVSNVLLPPDDSDPPDDSLVVQVSSQCSLLVSLVSLLVVLVVVLVVPDPPDDDDDDDDDDDDDDDDDDDDDDDDDPDDPPPPRSDDLVVLVVVLVSLVVSLVSCVVSVACDNRRHHVSPSSNVSSVSSSVSVPDPND

pLDDT: mean 75.67, std 22.23, range [30.58, 96.5]

Secondary structure (DSSP, 8-state):
--------HHHHHHHHHHHHHHHHHHHHHHHTT-HHHHHHHHHHHHHHHHHTTTTTTTT-SS-SSTT--HHHHHHHHHHHHHHHHHHHHHHHHHHHHTT------------------------------------SS-HHHHHHHHHHHHHHHHHHHTTTTTSTTTS--HHHHHHHHHHHHHHHHS---

Organism: NCBI:txid133412